Protein AF-A0A7S0A475-F1 (afdb_monomer_lite)

Organism: NCBI:txid73915

Sequence (233 aa):
MVDRKATLPQALCGGGAGLPCARWRPKPWKERFPEVGLRVTKEVGEPLPGTGDLLPEHIAFSGTRTLPWGMARARSMGAMQEGGVIDRALTLRTETDLDVLIKVLMSTVSSEKPEELREFRRPFNAHRHTISNFVPDDLRRQKVIRALSLYPMADIYDLARCSPRRWSSISRELGGVSHGDVMRRALDHLEKTASPLDRAAFWTAVGPRAKLADRGRVCGFAAADSPTPSQRL

Radius of gyration: 31.3 Å; chains: 1; bounding box: 82×73×100 Å

Secondary structure (DSSP, 8-state):
---------TTS---SS-------PPPPGGGTS----------TTPPPTT-S---GGG---TTSTT--HHHHHHHHHHHTSTTSHHHHHHHHSPPPHHHHHHHHHHHHS-SBPPP-TTS--PPP-TTS-----BPPHHHHHHHHHHHHHHS---SHHHHHH--HHHHHHHHHHHTS--HHHHHHHHHHHHHHHS-HHHHHHHHHHHSGGGS-TTSS-------TT--------

Foldseek 3Di:
DDDPPPDDDPPPPDDPDDDPPPDPDPPPPCVPDDPPPDDPPDDPDDDDPPPPDDDPVPDDDPVCPPDDPVRVCVVVVQQPDCVHPVNVVVVPDDQFQVNVLLVLLLVQQDQFDPPDPPPDDDPDDPPDDDDDRGDDSVVLSVLLVVLCVVPPDRHVLCLLVPDVVSVCSSCVSSPNGDSVSSNVSSVVVCVVPPDPVVVVVSCCSNDPVNPPPPPPPPPPPPPPPDDDPPDDD

pLDDT: mean 76.39, std 18.52, range [38.41, 97.62]

Structure (mmCIF, N/CA/C/O backbone):
data_AF-A0A7S0A475-F1
#
_entry.id   AF-A0A7S0A475-F1
#
loop_
_atom_site.group_PDB
_atom_site.id
_atom_site.type_symbol
_atom_site.label_atom_id
_atom_site.label_alt_id
_atom_site.label_comp_id
_atom_site.label_asym_id
_atom_site.label_entity_id
_atom_site.label_seq_id
_atom_site.pdbx_PDB_ins_code
_atom_site.Cartn_x
_atom_site.Cartn_y
_atom_site.Cartn_z
_atom_site.occupancy
_atom_site.B_iso_or_equiv
_atom_site.auth_seq_id
_atom_site.auth_comp_id
_atom_site.auth_asym_id
_atom_site.auth_atom_id
_atom_site.pdbx_PDB_model_num
ATOM 1 N N . MET A 1 1 ? 10.751 -34.336 -55.217 1.00 40.97 1 MET A N 1
ATOM 2 C CA . MET A 1 1 ? 9.325 -34.170 -55.573 1.00 40.97 1 MET A CA 1
ATOM 3 C C . MET A 1 1 ? 8.512 -34.609 -54.369 1.00 40.97 1 MET A C 1
ATOM 5 O O . MET A 1 1 ? 8.640 -35.759 -53.984 1.00 40.97 1 MET A O 1
ATOM 9 N N . VAL A 1 2 ? 7.801 -33.693 -53.709 1.00 41.41 2 VAL A N 1
ATOM 10 C CA . VAL A 1 2 ? 6.973 -33.987 -52.525 1.00 41.41 2 VAL A CA 1
ATOM 11 C C . VAL A 1 2 ? 5.524 -33.715 -52.910 1.00 41.41 2 VAL A C 1
ATOM 13 O O . V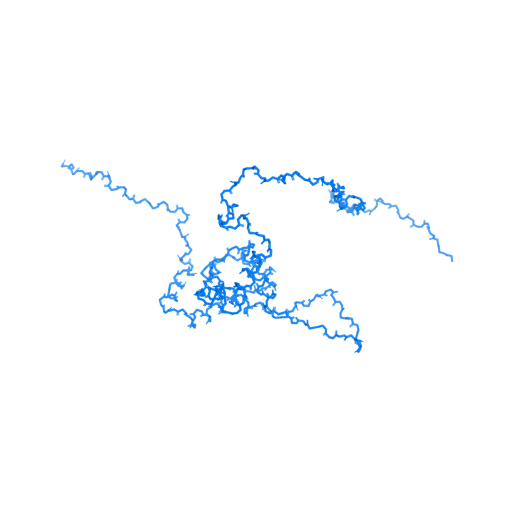AL A 1 2 ? 5.203 -32.601 -53.330 1.00 41.41 2 VAL A O 1
ATOM 16 N N . ASP A 1 3 ? 4.676 -34.734 -52.805 1.00 38.41 3 ASP A N 1
ATOM 17 C CA . ASP A 1 3 ? 3.258 -34.663 -53.144 1.00 38.41 3 ASP A CA 1
ATOM 18 C C . ASP A 1 3 ? 2.505 -33.685 -52.232 1.00 38.41 3 ASP A C 1
ATOM 20 O O . ASP A 1 3 ? 2.397 -33.865 -51.021 1.00 38.41 3 ASP A O 1
ATOM 24 N N . ARG A 1 4 ? 1.946 -32.629 -52.834 1.00 51.59 4 ARG A N 1
ATOM 25 C CA . ARG A 1 4 ? 1.177 -31.557 -52.169 1.00 51.59 4 ARG A CA 1
ATOM 26 C C . ARG A 1 4 ? -0.322 -31.870 -52.003 1.00 51.59 4 ARG A C 1
ATOM 28 O O . ARG A 1 4 ? -1.116 -30.948 -51.844 1.00 51.59 4 ARG A O 1
ATOM 35 N N . LYS A 1 5 ? -0.744 -33.138 -52.065 1.00 52.31 5 LYS A N 1
ATOM 36 C CA . LYS A 1 5 ? -2.176 -33.519 -52.108 1.00 52.31 5 LYS A CA 1
ATOM 37 C C . LYS A 1 5 ? -2.644 -34.473 -51.003 1.00 52.31 5 LYS A C 1
ATOM 39 O O . LYS A 1 5 ? -3.633 -35.173 -51.181 1.00 52.31 5 LYS A O 1
ATOM 44 N N . ALA A 1 6 ? -2.010 -34.462 -49.834 1.00 47.22 6 ALA A N 1
ATOM 45 C CA . ALA A 1 6 ? -2.563 -35.119 -48.648 1.00 47.22 6 ALA A CA 1
ATOM 46 C C . ALA A 1 6 ? -3.404 -34.128 -47.818 1.00 47.22 6 ALA A C 1
ATOM 48 O O . ALA A 1 6 ? -2.993 -33.670 -46.755 1.00 47.22 6 ALA A O 1
ATOM 49 N N . THR A 1 7 ? -4.588 -33.761 -48.314 1.00 55.03 7 THR A N 1
ATOM 50 C CA . THR A 1 7 ? -5.634 -33.159 -47.473 1.00 55.03 7 THR A CA 1
ATOM 51 C C . THR A 1 7 ? -6.373 -34.281 -46.755 1.00 55.03 7 THR A C 1
ATOM 53 O O . THR A 1 7 ? -7.120 -35.029 -47.382 1.00 55.03 7 THR A O 1
ATOM 56 N N . LEU A 1 8 ? -6.152 -34.415 -45.447 1.00 50.53 8 LEU A N 1
ATOM 57 C CA . LEU A 1 8 ? -6.925 -35.327 -44.605 1.00 50.53 8 LEU A CA 1
ATOM 58 C C . LEU A 1 8 ? -8.395 -34.864 -44.537 1.00 50.53 8 LEU A C 1
ATOM 60 O O . LEU A 1 8 ? -8.641 -33.664 -44.380 1.00 50.53 8 LEU A O 1
ATOM 64 N N . PRO A 1 9 ? -9.378 -35.778 -44.634 1.00 49.84 9 PRO A N 1
ATOM 65 C CA . PRO A 1 9 ? -10.788 -35.432 -44.527 1.00 49.84 9 PRO A CA 1
ATOM 66 C C . PRO A 1 9 ? -11.111 -34.900 -43.125 1.00 49.84 9 PRO A C 1
ATOM 68 O O . PRO A 1 9 ? -10.832 -35.531 -42.107 1.00 49.84 9 PRO A O 1
ATOM 71 N N . GLN A 1 10 ? -11.751 -33.732 -43.084 1.00 54.41 10 GLN A N 1
ATOM 72 C CA . GLN A 1 10 ? -12.109 -32.949 -41.893 1.00 54.41 10 GLN A CA 1
ATOM 73 C C . GLN A 1 10 ? -13.175 -33.613 -40.987 1.00 54.41 10 GLN A C 1
ATOM 75 O O . GLN A 1 10 ? -13.716 -32.976 -40.089 1.00 54.41 10 GLN A O 1
ATOM 80 N N . ALA A 1 11 ? -13.492 -34.889 -41.211 1.00 53.19 11 ALA A N 1
ATOM 81 C CA . ALA A 1 11 ? -14.601 -35.595 -40.575 1.00 53.19 11 ALA A CA 1
ATOM 82 C C . ALA A 1 11 ? -14.225 -36.353 -39.282 1.00 53.19 11 ALA A C 1
ATOM 84 O O . ALA A 1 11 ? -15.097 -36.950 -38.663 1.00 53.19 11 ALA A O 1
ATOM 85 N N . LEU A 1 12 ? -12.955 -36.333 -38.847 1.00 49.44 12 LEU A N 1
ATOM 86 C CA . LEU A 1 12 ? -12.461 -37.160 -37.726 1.00 49.44 12 LEU A CA 1
ATOM 87 C C . LEU A 1 12 ? -11.915 -36.375 -36.515 1.00 49.44 12 LEU A C 1
ATOM 89 O O . LEU A 1 12 ? -11.159 -36.912 -35.711 1.00 49.44 12 LEU A O 1
ATOM 93 N N . CYS A 1 13 ? -12.312 -35.115 -36.325 1.00 48.09 13 CYS A N 1
ATOM 94 C CA . CYS A 1 13 ? -12.004 -34.366 -35.096 1.00 48.09 13 CYS A CA 1
ATOM 95 C C . CYS A 1 13 ? -13.276 -33.832 -34.429 1.00 48.09 13 CYS A C 1
ATOM 97 O O . CYS A 1 13 ? -13.487 -32.626 -34.336 1.00 48.09 13 CYS A O 1
ATOM 99 N N . GLY A 1 14 ? -14.122 -34.750 -33.963 1.00 43.81 14 GLY A N 1
ATOM 100 C CA . GLY A 1 14 ? -15.256 -34.470 -33.084 1.00 43.81 14 GLY A CA 1
ATOM 101 C C . GLY A 1 14 ? -15.315 -35.513 -31.973 1.00 43.81 14 GLY A C 1
ATOM 102 O O . GLY A 1 14 ? -15.988 -36.527 -32.117 1.00 43.81 14 GLY A O 1
ATOM 103 N N . GLY A 1 15 ? -14.565 -35.293 -30.890 1.00 44.59 15 GLY A N 1
ATOM 104 C CA . GLY A 1 15 ? -14.696 -36.073 -29.656 1.00 44.59 15 GLY A CA 1
ATOM 105 C C . GLY A 1 15 ? -16.049 -35.805 -28.985 1.00 44.59 15 GLY A C 1
ATOM 106 O O . GLY A 1 15 ? -16.581 -34.701 -29.082 1.00 44.59 15 GLY A O 1
ATOM 107 N N . GLY A 1 16 ? -16.603 -36.825 -28.325 1.00 50.91 16 GLY A N 1
ATOM 108 C CA . GLY A 1 16 ? -17.998 -36.947 -27.872 1.00 50.91 16 GLY A CA 1
ATOM 109 C C . GLY A 1 16 ? -18.475 -36.033 -26.735 1.00 50.91 16 GLY A C 1
ATOM 110 O O . GLY A 1 16 ? -19.276 -36.460 -25.913 1.00 50.91 16 GLY A O 1
ATOM 111 N N . ALA A 1 17 ? -18.035 -34.780 -26.688 1.00 54.94 17 ALA A N 1
ATOM 112 C CA . ALA A 1 17 ? -18.642 -33.736 -25.869 1.00 54.94 17 ALA A CA 1
ATOM 113 C C . ALA A 1 17 ? -18.861 -32.515 -26.768 1.00 54.94 17 ALA A C 1
ATOM 115 O O . ALA A 1 17 ? -17.964 -31.699 -26.970 1.00 54.94 17 ALA A O 1
ATOM 116 N N . GLY A 1 18 ? -20.041 -32.460 -27.388 1.00 52.62 18 GLY A N 1
ATOM 117 C CA . GLY A 1 18 ? -20.420 -31.474 -28.395 1.00 52.62 18 GLY A CA 1
ATOM 118 C C . GLY A 1 18 ? -20.467 -30.043 -27.869 1.00 52.62 18 GLY A C 1
ATOM 119 O O . GLY A 1 18 ? -21.538 -29.506 -27.610 1.00 52.62 18 GLY A O 1
ATOM 120 N N . LEU A 1 19 ? -19.309 -29.393 -27.799 1.00 54.06 19 LEU A N 1
ATOM 121 C CA . LEU A 1 19 ? -19.210 -27.946 -27.904 1.00 54.06 19 LEU A CA 1
ATOM 122 C C . LEU A 1 19 ? -18.278 -27.635 -29.076 1.00 54.06 19 LEU A C 1
ATOM 124 O O . LEU A 1 19 ? -17.111 -28.034 -29.049 1.00 54.06 19 LEU A O 1
ATOM 128 N N . PRO A 1 20 ? -18.762 -26.957 -30.133 1.00 55.03 20 PRO A N 1
ATOM 129 C CA . PRO A 1 20 ? -17.897 -26.555 -31.223 1.00 55.03 20 PRO A CA 1
ATOM 130 C C . PRO A 1 20 ? -16.850 -25.601 -30.657 1.00 55.03 20 PRO A C 1
ATOM 132 O O . PRO A 1 20 ? -17.172 -24.511 -30.182 1.00 55.03 20 PRO A O 1
ATOM 135 N N . CYS A 1 21 ? -15.583 -26.010 -30.713 1.00 56.31 21 CYS A N 1
ATOM 136 C CA . CYS A 1 21 ? -14.448 -25.125 -30.515 1.00 56.31 21 CYS A CA 1
ATOM 137 C C . CYS A 1 21 ? -14.521 -24.044 -31.598 1.00 56.31 21 CYS A C 1
ATOM 139 O O . CYS A 1 21 ? -13.976 -24.207 -32.693 1.00 56.31 21 CYS A O 1
ATOM 141 N N . ALA A 1 22 ? -15.244 -22.959 -31.323 1.00 55.38 22 ALA A N 1
ATOM 142 C CA . ALA A 1 22 ? -15.316 -21.797 -32.184 1.00 55.38 22 ALA A CA 1
ATOM 143 C C . ALA A 1 22 ? -13.902 -21.219 -32.278 1.00 55.38 22 ALA A C 1
ATOM 145 O O . ALA A 1 22 ? -13.451 -20.471 -31.411 1.00 55.38 22 ALA A O 1
ATOM 146 N N . ARG A 1 23 ? -13.163 -21.615 -33.321 1.00 56.91 23 ARG A N 1
ATOM 147 C CA . ARG A 1 23 ? -11.901 -20.971 -33.671 1.00 56.91 23 ARG A CA 1
ATOM 148 C C . ARG A 1 23 ? -12.216 -19.501 -33.890 1.00 56.91 23 ARG A C 1
ATOM 150 O O . ARG A 1 23 ? -12.901 -19.156 -34.851 1.00 56.91 23 ARG A O 1
ATOM 157 N N . TRP A 1 24 ? -11.721 -18.660 -32.986 1.00 56.53 24 TRP A N 1
ATOM 158 C CA . TRP A 1 24 ? -11.730 -17.212 -33.126 1.00 56.53 24 TRP A CA 1
ATOM 159 C C . TRP A 1 24 ? -11.136 -16.863 -34.491 1.00 56.53 24 TRP A C 1
ATOM 161 O O . TRP A 1 24 ? -9.926 -16.961 -34.701 1.00 56.53 24 TRP A O 1
ATOM 171 N N . ARG A 1 25 ? -11.992 -16.510 -35.455 1.00 68.25 25 ARG A N 1
ATOM 172 C CA . ARG A 1 25 ? -11.517 -15.927 -36.705 1.00 68.25 25 ARG A CA 1
ATOM 173 C C . ARG A 1 25 ? -11.066 -14.506 -36.374 1.00 68.25 25 ARG A C 1
ATOM 175 O O . ARG A 1 25 ? -11.843 -13.765 -35.769 1.00 68.25 25 ARG A O 1
ATOM 182 N N . PRO A 1 26 ? -9.833 -14.108 -36.723 1.00 69.69 26 PRO A N 1
ATOM 183 C CA . PRO A 1 26 ? -9.412 -12.731 -36.538 1.00 69.69 26 PRO A CA 1
ATOM 184 C C . PRO A 1 26 ? -10.364 -11.827 -37.325 1.00 69.69 26 PRO A C 1
ATOM 186 O O . PRO A 1 26 ? -10.459 -11.955 -38.545 1.00 69.69 26 PRO A O 1
ATOM 189 N N . LYS A 1 27 ? -11.073 -10.927 -36.630 1.00 77.12 27 LYS A N 1
ATOM 190 C CA . LYS A 1 27 ? -11.936 -9.937 -37.285 1.00 77.12 27 LYS A CA 1
ATOM 191 C C . LYS A 1 27 ? -11.120 -9.138 -38.310 1.00 77.12 27 LYS A C 1
ATOM 193 O O . LYS A 1 27 ? -9.953 -8.817 -38.009 1.00 77.12 27 LYS A O 1
ATOM 198 N N . PRO A 1 28 ? -11.690 -8.835 -39.491 1.00 75.88 28 PRO A N 1
ATOM 199 C CA . PRO A 1 28 ? -11.030 -8.017 -40.499 1.00 75.88 28 PRO A CA 1
ATOM 200 C C . PRO A 1 28 ? -10.646 -6.661 -39.896 1.00 75.88 28 PRO A C 1
ATOM 202 O O . PRO A 1 28 ? -11.345 -6.128 -39.039 1.00 75.88 28 PRO A O 1
ATOM 205 N N . TRP A 1 29 ? -9.509 -6.110 -40.328 1.00 70.81 29 TRP A N 1
ATOM 206 C CA . TRP A 1 29 ? -8.913 -4.878 -39.782 1.00 70.81 29 TRP A CA 1
ATOM 207 C C . TRP A 1 29 ? -9.917 -3.718 -39.632 1.00 70.81 29 TRP A C 1
ATOM 209 O O . TRP A 1 29 ? -9.871 -3.006 -38.633 1.00 70.81 29 TRP A O 1
ATOM 219 N N . LYS A 1 30 ? -10.862 -3.589 -40.572 1.00 70.69 30 LYS A N 1
ATOM 220 C CA . LYS A 1 30 ? -11.879 -2.526 -40.599 1.00 70.69 30 LYS A CA 1
ATOM 221 C C . LYS A 1 30 ? -12.878 -2.578 -39.436 1.00 70.69 30 LYS A C 1
ATOM 223 O O . LYS A 1 30 ? -13.433 -1.555 -39.083 1.00 70.69 30 LYS A O 1
ATOM 228 N N . GLU A 1 31 ? -13.076 -3.740 -38.816 1.00 73.69 31 GLU A N 1
ATOM 229 C CA . GLU A 1 31 ? -13.976 -3.899 -37.662 1.00 73.69 31 GLU A CA 1
ATOM 230 C C . GLU A 1 31 ? -13.260 -3.739 -36.313 1.00 73.69 31 GLU A C 1
ATOM 232 O O . GLU A 1 31 ? -13.902 -3.758 -35.263 1.00 73.69 31 GLU A O 1
ATOM 237 N N . ARG A 1 32 ? -11.921 -3.653 -36.303 1.00 69.38 32 ARG A N 1
ATOM 238 C CA . ARG A 1 32 ? -11.145 -3.579 -35.052 1.00 69.38 32 ARG A CA 1
ATOM 239 C C . ARG A 1 32 ? -11.109 -2.185 -34.451 1.00 69.38 32 ARG A C 1
ATOM 241 O O . ARG A 1 32 ? -10.849 -2.057 -33.259 1.00 69.38 32 ARG A O 1
ATOM 248 N N . PHE A 1 33 ? -11.356 -1.168 -35.263 1.00 68.44 33 PHE A N 1
ATOM 249 C CA . PHE A 1 33 ? -11.330 0.217 -34.839 1.00 68.44 33 PHE A CA 1
ATOM 250 C C . PHE A 1 33 ? -12.651 0.854 -35.257 1.00 68.44 33 PHE A C 1
ATOM 252 O O . PHE A 1 33 ? -13.035 0.690 -36.415 1.00 68.44 33 PHE A O 1
ATOM 259 N N . PRO A 1 34 ? -13.367 1.538 -34.348 1.00 70.88 34 PRO A N 1
ATOM 260 C CA . PRO A 1 34 ? -14.503 2.348 -34.758 1.00 70.88 34 PRO A CA 1
ATOM 261 C C . PRO A 1 34 ? -14.013 3.325 -35.827 1.00 70.88 34 PRO A C 1
ATOM 263 O O . PRO A 1 34 ? -12.952 3.934 -35.657 1.00 70.88 34 PRO A O 1
ATOM 266 N N . GLU A 1 35 ? -14.742 3.426 -36.940 1.00 69.88 35 GLU A N 1
ATOM 267 C CA . GLU A 1 35 ? -14.432 4.400 -37.981 1.00 69.88 35 GLU A CA 1
ATOM 268 C C . GLU A 1 35 ? -14.347 5.771 -37.314 1.00 69.88 35 GLU A C 1
ATOM 270 O O . GLU A 1 35 ? -15.317 6.272 -36.742 1.00 69.88 35 GLU A O 1
ATOM 275 N N . VAL A 1 36 ? -13.142 6.344 -37.306 1.00 65.44 36 VAL A N 1
ATOM 276 C CA . VAL A 1 36 ? -12.921 7.692 -36.799 1.00 65.44 36 VAL A CA 1
ATOM 277 C C . VAL A 1 36 ? -13.600 8.606 -37.804 1.00 65.44 36 VAL A C 1
ATOM 279 O O . VAL A 1 36 ? -13.008 8.965 -38.821 1.00 65.44 36 VAL A O 1
ATOM 282 N N . GLY A 1 37 ? -14.873 8.915 -37.552 1.00 68.44 37 GLY A N 1
ATOM 283 C CA . GLY A 1 37 ? -15.614 9.888 -38.335 1.00 68.44 37 GLY A CA 1
ATOM 284 C C . GLY A 1 37 ? -14.774 11.154 -38.453 1.00 68.44 37 GLY A C 1
ATOM 285 O O . GLY A 1 37 ? -14.217 11.627 -37.456 1.00 68.44 37 GLY A O 1
ATOM 286 N N . LEU A 1 38 ? -14.630 11.658 -39.681 1.00 56.16 38 LEU A N 1
ATOM 287 C CA . LEU A 1 38 ? -13.976 12.932 -39.956 1.00 56.16 38 LEU A CA 1
ATOM 288 C C . LEU A 1 38 ? -14.521 13.965 -38.970 1.00 56.16 38 LEU A C 1
ATOM 290 O O . LEU A 1 38 ? -15.721 14.238 -38.944 1.00 56.16 38 LEU A O 1
ATOM 294 N N . ARG A 1 39 ? -13.640 14.502 -38.117 1.00 53.19 39 ARG A N 1
ATOM 295 C CA . ARG A 1 39 ? -14.005 15.602 -37.227 1.00 53.19 39 ARG A CA 1
ATOM 296 C C . ARG A 1 39 ? -14.448 16.748 -38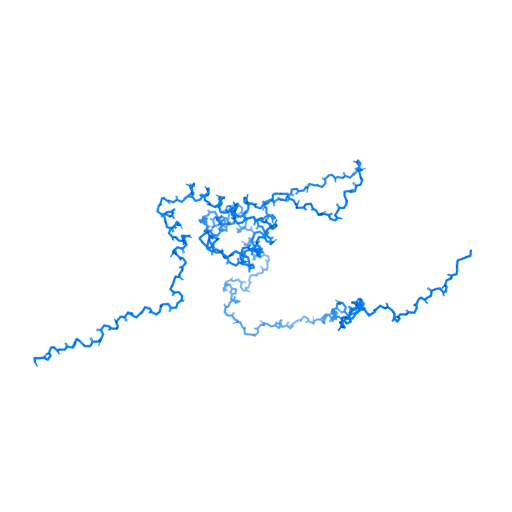.122 1.00 53.19 39 ARG A C 1
ATOM 298 O O . ARG A 1 39 ? -13.622 17.308 -38.837 1.00 53.19 39 ARG A O 1
ATOM 305 N N . VAL A 1 40 ? -15.740 17.060 -38.086 1.00 58.12 40 VAL A N 1
ATOM 306 C CA . VAL A 1 40 ? -16.302 18.249 -38.724 1.00 58.12 40 VAL A CA 1
ATOM 307 C C . VAL A 1 40 ? -15.484 19.436 -38.224 1.00 58.12 40 VAL A C 1
ATOM 309 O O . VAL A 1 40 ? -15.488 19.738 -37.029 1.00 58.12 40 VAL A O 1
ATOM 312 N N . THR A 1 41 ? -14.714 20.060 -39.113 1.00 52.75 41 THR A N 1
ATOM 313 C CA . THR A 1 41 ? -14.024 21.317 -38.828 1.00 52.75 41 THR A CA 1
ATOM 314 C C . THR A 1 41 ? -15.102 22.375 -38.665 1.00 52.75 41 THR A C 1
ATOM 316 O O . THR A 1 41 ? -15.616 22.892 -39.652 1.00 52.75 41 THR A O 1
ATOM 319 N N . LYS A 1 42 ? -15.522 22.612 -37.420 1.00 51.16 42 LYS A N 1
ATOM 320 C CA . LYS A 1 42 ? -16.519 23.633 -37.106 1.00 51.16 42 LYS A CA 1
ATOM 321 C C . LYS A 1 42 ? -15.939 25.016 -37.378 1.00 51.16 42 LYS A C 1
ATOM 323 O O . LYS A 1 42 ? -14.809 25.309 -36.985 1.00 51.16 42 LYS A O 1
ATOM 328 N N . GLU A 1 43 ? -16.737 25.842 -38.040 1.00 55.50 43 GLU A N 1
ATOM 329 C CA . GLU A 1 43 ? -16.462 27.258 -38.233 1.00 55.50 43 GLU A CA 1
ATOM 330 C C . GLU A 1 43 ? -16.382 27.975 -36.877 1.00 55.50 43 GLU A C 1
ATOM 332 O O . GLU A 1 43 ? -17.010 27.587 -35.888 1.00 55.50 43 GLU A O 1
ATOM 337 N N . VAL A 1 44 ? -15.533 28.998 -36.823 1.00 50.69 44 VAL A N 1
ATOM 338 C CA . VAL A 1 44 ? -15.208 29.766 -35.619 1.00 50.69 44 VAL A CA 1
ATOM 339 C C . VAL A 1 44 ? -16.470 30.471 -35.110 1.00 50.69 44 VAL A C 1
ATOM 341 O O . VAL A 1 44 ? -16.864 31.487 -35.671 1.00 50.69 44 VAL A O 1
ATOM 344 N N . GLY A 1 45 ? -17.100 29.957 -34.047 1.00 57.22 45 GLY A N 1
ATOM 345 C CA . GLY A 1 45 ? -18.179 30.689 -33.369 1.00 57.22 45 GLY A CA 1
ATOM 346 C C . GLY A 1 45 ? -19.203 29.887 -32.564 1.00 57.22 45 GLY A C 1
ATOM 347 O O . GLY A 1 45 ? -19.903 30.488 -31.755 1.00 57.22 45 GLY A O 1
ATOM 348 N N . GLU A 1 46 ? -19.312 28.565 -32.716 1.00 50.47 46 GLU A N 1
ATOM 349 C CA . GLU A 1 46 ? -20.308 27.809 -31.938 1.00 50.47 46 GLU A CA 1
ATOM 350 C C . GLU A 1 46 ? -19.822 27.455 -30.519 1.00 50.47 46 GLU A C 1
ATOM 352 O O . GLU A 1 46 ? -18.733 26.887 -30.367 1.00 50.47 46 GLU A O 1
ATOM 357 N N . PRO A 1 47 ? -20.625 27.714 -29.465 1.00 57.62 47 PRO A N 1
ATOM 358 C CA . PRO A 1 47 ? -20.320 27.237 -28.123 1.00 57.62 47 PRO A CA 1
ATOM 359 C C . PRO A 1 47 ? -20.346 25.701 -28.077 1.00 57.62 47 PRO A C 1
ATOM 361 O O . PRO A 1 47 ? -21.205 25.043 -28.665 1.00 57.62 47 PRO A O 1
ATOM 364 N N . LEU A 1 48 ? -19.366 25.121 -27.378 1.00 50.78 48 LEU A N 1
ATOM 365 C CA . LEU A 1 48 ? -19.207 23.673 -27.231 1.00 50.78 48 LEU A CA 1
ATOM 366 C C . LEU A 1 48 ? -20.459 23.035 -26.589 1.00 50.78 48 LEU A C 1
ATOM 368 O O . LEU A 1 48 ? -20.984 23.584 -25.613 1.00 50.78 48 LEU A O 1
ATOM 372 N N . PRO A 1 49 ? -20.906 21.856 -27.068 1.00 44.12 49 PRO A N 1
ATOM 373 C CA . PRO A 1 49 ? -21.977 21.106 -26.420 1.00 44.12 49 PRO A CA 1
ATOM 374 C C . PRO A 1 49 ? -21.526 20.709 -25.006 1.00 44.12 49 PRO A C 1
ATOM 376 O O . PRO A 1 49 ? -20.484 20.077 -24.839 1.00 44.12 49 PRO A O 1
ATOM 379 N N . GLY A 1 50 ? -22.289 21.141 -23.997 1.00 51.06 50 GLY A N 1
ATOM 380 C CA . GLY A 1 50 ? -21.944 21.046 -22.569 1.00 51.06 50 GLY A CA 1
ATOM 381 C C . GLY A 1 50 ? -21.984 22.378 -21.804 1.00 51.06 50 GLY A C 1
ATOM 382 O O . GLY A 1 50 ? -21.646 22.417 -20.627 1.00 51.06 50 GLY A O 1
ATOM 383 N N . THR A 1 51 ? -22.379 23.478 -22.453 1.00 52.78 51 THR A N 1
ATOM 384 C CA . THR A 1 51 ? -22.540 24.803 -21.817 1.00 52.78 51 THR A CA 1
ATOM 385 C C . THR A 1 51 ? -23.956 25.094 -21.303 1.00 52.78 51 THR A C 1
ATOM 387 O O . THR A 1 51 ? -24.145 26.092 -20.610 1.00 52.78 51 THR A O 1
ATOM 390 N N . GLY A 1 52 ? -24.932 24.229 -21.590 1.00 50.66 52 GLY A N 1
ATOM 391 C CA . GLY A 1 52 ? -26.254 24.248 -20.960 1.00 50.66 52 GLY A CA 1
ATOM 392 C C . GLY A 1 52 ? -26.297 23.216 -19.839 1.00 50.66 52 GLY A C 1
ATOM 393 O O . GLY A 1 52 ? -26.002 22.053 -20.090 1.00 50.66 52 GLY A O 1
ATOM 394 N N . ASP A 1 53 ? -26.647 23.661 -18.636 1.00 51.88 53 ASP A N 1
ATOM 395 C CA . ASP A 1 53 ? -26.867 22.872 -17.416 1.00 51.88 53 ASP A CA 1
ATOM 396 C C . ASP A 1 53 ? -25.597 22.466 -16.647 1.00 51.88 53 ASP A C 1
ATOM 398 O O . ASP A 1 53 ? -25.175 21.313 -16.562 1.00 51.88 53 ASP A O 1
ATOM 402 N N . LEU A 1 54 ? -24.993 23.484 -16.025 1.00 48.94 54 LEU A N 1
ATOM 403 C CA . LEU A 1 54 ? -23.927 23.359 -15.033 1.00 48.94 54 LEU A CA 1
ATOM 404 C C . LEU A 1 54 ? -24.418 22.572 -13.807 1.00 48.94 54 LEU A C 1
ATOM 406 O O . LEU A 1 54 ? -25.072 23.125 -12.922 1.00 48.94 54 LEU A O 1
ATOM 410 N N . LEU A 1 55 ? -24.025 21.301 -13.710 1.00 48.41 55 LEU A N 1
ATOM 411 C CA . LEU A 1 55 ? -23.960 20.605 -12.425 1.00 48.41 55 LEU A CA 1
ATOM 412 C C . LEU A 1 55 ? -23.085 21.436 -11.460 1.00 48.41 55 LEU A C 1
ATOM 414 O O . LEU A 1 55 ? -22.019 21.912 -11.869 1.00 48.41 55 LEU A O 1
ATOM 418 N N . PRO A 1 56 ? -23.480 21.610 -10.184 1.00 52.50 56 PRO A N 1
ATOM 419 C CA . PRO A 1 56 ? -22.753 22.438 -9.213 1.00 52.50 56 PRO A CA 1
ATOM 420 C C . PRO A 1 56 ? -21.304 21.979 -8.951 1.00 52.50 56 PRO A C 1
ATOM 422 O O . PRO A 1 56 ? -20.508 22.730 -8.396 1.00 52.50 56 PRO A O 1
ATOM 425 N N . GLU A 1 57 ? -20.926 20.786 -9.409 1.00 49.56 57 GLU A N 1
ATOM 426 C CA . GLU A 1 57 ? -19.565 20.244 -9.332 1.00 49.56 57 GLU A CA 1
ATOM 427 C C . GLU A 1 57 ? -18.596 20.844 -10.379 1.00 49.56 57 GLU A C 1
ATOM 429 O O . GLU A 1 57 ? -17.383 20.687 -10.259 1.00 49.56 57 GLU A O 1
ATOM 434 N N . HIS A 1 58 ? -19.097 21.596 -11.369 1.00 47.38 58 HIS A N 1
ATOM 435 C CA . HIS A 1 58 ? -18.301 22.264 -12.415 1.00 47.38 58 HIS A CA 1
ATOM 436 C C . HIS A 1 58 ? -18.170 23.787 -12.221 1.00 47.38 58 HIS A C 1
ATOM 438 O O . HIS A 1 58 ? -17.943 24.540 -13.174 1.00 47.38 58 HIS A O 1
ATOM 444 N N . ILE A 1 59 ? -18.303 24.283 -10.989 1.00 46.06 59 ILE A N 1
ATOM 445 C CA . ILE A 1 59 ? -18.091 25.703 -10.694 1.00 46.06 59 ILE A CA 1
ATOM 446 C C . ILE A 1 59 ? -16.583 25.955 -10.566 1.00 46.06 59 ILE A C 1
ATOM 448 O O . ILE A 1 59 ? -15.985 25.785 -9.506 1.00 46.06 59 ILE A O 1
ATOM 452 N N . ALA A 1 60 ? -15.953 26.398 -11.656 1.00 48.56 60 ALA A N 1
ATOM 453 C CA . ALA A 1 60 ? -14.669 27.087 -11.560 1.00 48.56 60 ALA A CA 1
ATOM 454 C C . ALA A 1 60 ? -14.811 28.263 -10.574 1.00 48.56 60 ALA A C 1
ATOM 456 O O . ALA A 1 60 ? -15.791 29.009 -10.658 1.00 48.56 60 ALA A O 1
ATOM 457 N N . PHE A 1 61 ? -13.854 28.411 -9.648 1.00 53.16 61 PHE A N 1
ATOM 458 C CA . PHE A 1 61 ? -13.785 29.517 -8.682 1.00 53.16 61 PHE A CA 1
ATOM 459 C C . PHE A 1 61 ? -14.201 30.833 -9.360 1.00 53.16 61 PHE A C 1
ATOM 461 O O . PHE A 1 61 ? -13.625 31.208 -10.380 1.00 53.16 61 PHE A O 1
ATOM 468 N N . SER A 1 62 ? -15.209 31.530 -8.824 1.00 52.69 62 SER A N 1
ATOM 469 C CA . SER A 1 62 ? -15.879 32.647 -9.519 1.00 52.69 62 SER A CA 1
ATOM 470 C C . SER A 1 62 ? -14.935 33.773 -9.975 1.00 52.69 62 SER A C 1
ATOM 472 O O . SER A 1 62 ? -15.262 34.504 -10.907 1.00 52.69 62 SER A O 1
ATOM 474 N N . GLY A 1 63 ? -13.735 33.869 -9.390 1.00 54.41 63 GLY A N 1
ATOM 475 C CA . GLY A 1 63 ? -12.687 34.822 -9.760 1.00 54.41 63 GLY A CA 1
ATOM 476 C C . GLY A 1 63 ? -11.770 34.441 -10.935 1.00 54.41 63 GLY A C 1
ATOM 477 O O . GLY A 1 63 ? -10.883 35.229 -11.253 1.00 54.41 63 GLY A O 1
ATOM 478 N N . THR A 1 64 ? -11.913 33.274 -11.581 1.00 54.16 64 THR A N 1
ATOM 479 C CA . THR A 1 64 ? -11.001 32.842 -12.671 1.00 54.16 64 THR A CA 1
ATOM 480 C C . THR A 1 64 ? -11.627 32.796 -14.064 1.00 54.16 64 THR A C 1
ATOM 482 O O . THR A 1 64 ? -10.918 32.534 -15.034 1.00 54.16 64 THR A O 1
ATOM 485 N N . ARG A 1 65 ? -12.922 33.110 -14.203 1.00 56.53 65 ARG A N 1
ATOM 486 C CA . ARG A 1 65 ? -13.661 32.992 -15.475 1.00 56.53 65 ARG A CA 1
ATOM 487 C C . ARG A 1 65 ? -13.157 33.889 -16.616 1.00 56.53 65 ARG A C 1
ATOM 489 O O . ARG A 1 65 ? -13.418 33.570 -17.768 1.00 56.53 65 ARG A O 1
ATOM 496 N N . THR A 1 66 ? -12.440 34.976 -16.328 1.00 65.94 66 THR A N 1
ATOM 497 C CA . THR A 1 66 ? -11.969 35.943 -17.342 1.00 65.94 66 THR A CA 1
ATOM 498 C C . THR A 1 66 ? -10.450 36.101 -17.392 1.00 65.94 66 THR A C 1
ATOM 500 O O . THR A 1 66 ? -9.947 36.982 -18.089 1.00 65.94 66 THR A O 1
ATOM 503 N N . LEU A 1 67 ? -9.688 35.269 -16.673 1.00 64.81 67 LEU A N 1
ATOM 504 C CA . LEU A 1 67 ? -8.231 35.380 -16.699 1.00 64.81 67 LEU A CA 1
ATOM 505 C C . LEU A 1 67 ? -7.683 34.793 -18.010 1.00 64.81 67 LEU A C 1
ATOM 507 O O . LEU A 1 67 ? -7.930 33.619 -18.295 1.00 64.81 67 LEU A O 1
ATOM 511 N N . PRO A 1 68 ? -6.898 35.556 -18.795 1.00 73.19 68 PRO A N 1
ATOM 512 C CA . PRO A 1 68 ? -6.218 35.001 -19.956 1.00 73.19 68 PRO A CA 1
ATOM 513 C C . PRO A 1 68 ? -5.295 33.859 -19.513 1.00 73.19 68 PRO A C 1
ATOM 515 O O . PRO A 1 68 ? -4.652 33.937 -18.462 1.00 73.19 68 PRO A O 1
ATOM 518 N N . TRP A 1 69 ? -5.205 32.803 -20.329 1.00 66.56 69 TRP A N 1
ATOM 519 C CA . TRP A 1 69 ? -4.456 31.575 -20.018 1.00 66.56 69 TRP A CA 1
ATOM 520 C C . TRP A 1 69 ? -3.029 31.839 -19.516 1.00 66.56 69 TRP A C 1
ATOM 522 O O . TRP A 1 69 ? -2.575 31.194 -18.572 1.00 66.56 69 TRP A O 1
ATOM 532 N N . GLY A 1 70 ? -2.341 32.836 -20.084 1.00 74.06 70 GLY A N 1
ATOM 533 C CA . GLY A 1 70 ? -1.002 33.236 -19.643 1.00 74.06 70 GLY A CA 1
ATOM 534 C C . GLY A 1 70 ? -0.950 33.692 -18.181 1.00 74.06 70 GLY A C 1
ATOM 535 O O . GLY A 1 70 ? -0.019 33.339 -17.463 1.00 74.06 70 GLY A O 1
ATOM 536 N N . MET A 1 71 ? -1.974 34.404 -17.706 1.00 69.75 71 MET A N 1
ATOM 537 C CA . MET A 1 71 ? -2.054 34.905 -16.331 1.00 69.75 71 MET A CA 1
ATOM 538 C C . MET A 1 71 ? -2.486 33.811 -15.346 1.00 69.75 71 MET A C 1
ATOM 540 O O . MET A 1 71 ? -1.951 33.737 -14.240 1.00 69.75 71 MET A O 1
ATOM 544 N N . ALA A 1 72 ? -3.394 32.917 -15.756 1.00 72.31 72 ALA A N 1
ATOM 545 C CA . ALA A 1 72 ? -3.743 31.728 -14.977 1.00 72.31 72 ALA A CA 1
ATOM 546 C C . ALA A 1 72 ? -2.526 30.804 -14.796 1.00 72.31 72 ALA A C 1
ATOM 548 O O . ALA A 1 72 ? -2.218 30.401 -13.673 1.00 72.31 72 ALA A O 1
ATOM 549 N N . ARG A 1 73 ? -1.775 30.558 -15.880 1.00 73.50 73 ARG A N 1
ATOM 550 C CA . ARG A 1 73 ? -0.537 29.772 -15.857 1.00 73.50 73 ARG A CA 1
ATOM 551 C C . ARG A 1 73 ? 0.548 30.435 -15.012 1.00 73.50 73 ARG A C 1
ATOM 553 O O . ARG A 1 73 ? 1.181 29.759 -14.213 1.00 73.50 73 ARG A O 1
ATOM 560 N N . ALA A 1 74 ? 0.757 31.746 -15.140 1.00 73.38 74 ALA A N 1
ATOM 561 C CA . ALA A 1 74 ? 1.739 32.466 -14.325 1.00 73.38 74 ALA A CA 1
ATOM 562 C C . ALA A 1 74 ? 1.436 32.348 -12.819 1.00 73.38 74 ALA A C 1
ATOM 564 O O . ALA A 1 74 ? 2.348 32.135 -12.023 1.00 73.38 74 ALA A O 1
ATOM 565 N N . ARG A 1 75 ? 0.153 32.401 -12.433 1.00 72.88 75 ARG A N 1
ATOM 566 C CA . ARG A 1 75 ? -0.282 32.196 -11.042 1.00 72.88 75 ARG A CA 1
ATOM 567 C C . ARG A 1 75 ? -0.106 30.753 -10.568 1.00 72.88 75 ARG A C 1
ATOM 569 O O . ARG A 1 75 ? 0.300 30.541 -9.431 1.00 72.88 75 ARG A O 1
ATOM 576 N N . SER A 1 76 ? -0.381 29.763 -11.418 1.00 70.81 76 SER A N 1
ATOM 577 C CA . SER A 1 76 ? -0.243 28.350 -11.045 1.00 70.81 76 SER A CA 1
ATOM 578 C C . SER A 1 76 ? 1.213 27.877 -11.000 1.00 70.81 76 SER A C 1
ATOM 580 O O . SER A 1 76 ? 1.541 27.011 -10.196 1.00 70.81 76 SER A O 1
ATOM 582 N N . MET A 1 77 ? 2.102 28.452 -11.818 1.00 75.69 77 MET A N 1
ATOM 583 C CA . MET A 1 77 ? 3.526 28.086 -11.848 1.00 75.69 77 MET A CA 1
ATOM 584 C C . MET A 1 77 ? 4.225 28.349 -10.508 1.00 75.69 77 MET A C 1
ATOM 586 O O . MET A 1 77 ? 5.053 27.542 -10.104 1.00 75.69 77 MET A O 1
ATOM 590 N N . GLY A 1 78 ? 3.872 29.427 -9.796 1.00 73.69 78 GLY A N 1
ATOM 591 C CA . GLY A 1 78 ? 4.416 29.713 -8.460 1.00 73.69 78 GLY A CA 1
ATOM 592 C C . GLY A 1 78 ? 3.818 28.845 -7.347 1.00 73.69 78 GLY A C 1
ATOM 593 O O . GLY A 1 78 ? 4.427 28.679 -6.296 1.00 73.69 78 GLY A O 1
ATOM 594 N N . ALA A 1 79 ? 2.641 28.254 -7.572 1.00 74.88 79 ALA A N 1
ATOM 595 C CA . ALA A 1 79 ? 1.978 27.424 -6.571 1.00 74.88 79 ALA A CA 1
ATOM 596 C C . ALA A 1 79 ? 2.651 26.050 -6.396 1.00 74.88 79 ALA A C 1
ATOM 598 O O . ALA A 1 79 ? 2.583 25.501 -5.299 1.00 74.88 79 ALA A O 1
ATOM 599 N N . MET A 1 80 ? 3.299 25.526 -7.449 1.00 72.56 80 MET A N 1
ATOM 600 C CA . MET A 1 80 ? 4.012 24.235 -7.447 1.00 72.56 80 MET A CA 1
ATOM 601 C C . MET A 1 80 ? 5.530 24.350 -7.222 1.00 72.56 80 MET A C 1
ATOM 603 O O . MET A 1 80 ? 6.224 23.342 -7.303 1.00 72.56 80 MET A O 1
ATOM 607 N N . GLN A 1 81 ? 6.066 25.551 -6.982 1.00 84.75 81 GLN A N 1
ATOM 608 C CA . GLN A 1 81 ? 7.476 25.705 -6.606 1.00 84.75 81 GLN A CA 1
ATOM 609 C C . GLN A 1 81 ? 7.711 25.195 -5.178 1.00 84.75 81 GLN A C 1
ATOM 611 O O . GLN A 1 81 ? 6.810 25.274 -4.339 1.00 84.75 81 GLN A O 1
ATOM 616 N N . GLU A 1 82 ? 8.922 24.705 -4.904 1.00 81.88 82 GLU A N 1
ATOM 617 C CA . GLU A 1 82 ? 9.364 24.342 -3.551 1.00 81.88 82 GLU A CA 1
ATOM 618 C C . GLU A 1 82 ? 9.180 25.548 -2.609 1.00 81.88 82 GLU A C 1
ATOM 620 O O . GLU A 1 82 ? 9.591 26.670 -2.914 1.00 81.88 82 GLU A O 1
ATOM 625 N N . GLY A 1 83 ? 8.483 25.348 -1.490 1.00 84.50 83 GLY A N 1
ATOM 626 C CA . GLY A 1 83 ? 8.085 26.408 -0.559 1.00 84.50 83 GLY A CA 1
ATOM 627 C C . GLY A 1 83 ? 6.837 27.214 -0.954 1.00 84.50 83 GLY A C 1
ATOM 628 O O . GLY A 1 83 ? 6.469 28.144 -0.223 1.00 84.50 83 GLY A O 1
ATOM 629 N N . GLY A 1 84 ? 6.170 26.876 -2.063 1.00 85.56 84 GLY A N 1
ATOM 630 C CA . GLY A 1 84 ? 4.891 27.446 -2.498 1.00 85.56 84 GLY A CA 1
ATOM 631 C C . GLY A 1 84 ? 3.711 27.057 -1.598 1.00 85.56 84 GLY A C 1
ATOM 632 O O . GLY A 1 84 ? 3.838 26.242 -0.690 1.00 85.56 84 GLY A O 1
ATOM 633 N N . VAL A 1 85 ? 2.526 27.635 -1.829 1.00 82.38 85 VAL A N 1
ATOM 634 C CA . VAL A 1 85 ? 1.343 27.388 -0.972 1.00 82.38 85 VAL A CA 1
ATOM 635 C C . VAL A 1 85 ? 0.923 25.917 -0.989 1.00 82.38 85 VAL A C 1
ATOM 637 O O . VAL A 1 85 ? 0.584 25.371 0.058 1.00 82.38 85 VAL A O 1
ATOM 640 N N . ILE A 1 86 ? 0.971 25.268 -2.158 1.00 82.44 86 ILE A N 1
ATOM 641 C CA . ILE A 1 86 ? 0.624 23.847 -2.281 1.00 82.44 86 ILE A CA 1
ATOM 642 C C . ILE A 1 86 ? 1.685 22.998 -1.589 1.00 82.44 86 ILE A C 1
ATOM 644 O O . ILE A 1 86 ? 1.329 22.100 -0.841 1.00 82.44 86 ILE A O 1
ATOM 648 N N . ASP A 1 87 ? 2.965 23.310 -1.772 1.00 79.50 87 ASP A N 1
ATOM 649 C CA . ASP A 1 87 ? 4.056 22.580 -1.125 1.00 79.50 87 ASP A CA 1
ATOM 650 C C . ASP A 1 87 ? 4.014 22.718 0.409 1.00 79.50 87 ASP A C 1
ATOM 652 O O . ASP A 1 87 ? 4.106 21.735 1.139 1.00 79.50 87 ASP A O 1
ATOM 656 N N . ARG A 1 88 ? 3.720 23.917 0.926 1.00 82.31 88 ARG A N 1
ATOM 657 C CA . ARG A 1 88 ? 3.449 24.143 2.357 1.00 82.31 88 ARG A CA 1
ATOM 658 C C . ARG A 1 88 ? 2.230 23.366 2.849 1.00 82.31 88 ARG A C 1
ATOM 660 O O . ARG A 1 88 ? 2.266 22.792 3.927 1.00 82.31 88 ARG A O 1
ATOM 667 N N . ALA A 1 89 ? 1.148 23.323 2.078 1.00 81.69 89 ALA A N 1
ATOM 668 C CA . ALA A 1 89 ? -0.035 22.550 2.450 1.00 81.69 89 ALA A CA 1
ATOM 669 C C . ALA A 1 89 ? 0.236 21.036 2.426 1.00 81.69 89 ALA A C 1
ATOM 671 O O . ALA A 1 89 ? -0.253 20.310 3.287 1.00 81.69 89 ALA A O 1
ATOM 672 N N . LEU A 1 90 ? 1.032 20.562 1.465 1.00 80.00 90 LEU A N 1
ATOM 673 C CA . LEU A 1 90 ? 1.443 19.164 1.359 1.00 80.00 90 LEU A CA 1
ATOM 674 C C . LEU A 1 90 ? 2.418 18.767 2.471 1.00 80.00 90 LEU A C 1
ATOM 676 O O . LEU A 1 90 ? 2.316 17.656 2.975 1.00 80.00 90 LEU A O 1
ATOM 680 N N . THR A 1 91 ? 3.317 19.659 2.886 1.00 81.25 91 THR A N 1
ATOM 681 C CA . THR A 1 91 ? 4.242 19.420 4.008 1.00 81.25 91 THR A CA 1
ATOM 682 C C . THR A 1 91 ? 3.553 19.505 5.367 1.00 81.25 91 THR A C 1
ATOM 684 O O . THR A 1 91 ? 3.908 18.758 6.273 1.00 81.25 91 THR A O 1
ATOM 687 N N . LEU A 1 92 ? 2.540 20.365 5.514 1.00 80.12 92 LEU A N 1
ATOM 688 C CA . LEU A 1 92 ? 1.709 20.441 6.721 1.00 80.12 92 LEU A CA 1
ATOM 689 C C . LEU A 1 92 ? 0.686 19.305 6.820 1.00 80.12 92 LEU A C 1
ATOM 691 O O . LEU A 1 92 ? 0.088 19.110 7.880 1.00 80.12 92 LEU A O 1
ATOM 695 N N . ARG A 1 93 ? 0.451 18.565 5.731 1.00 82.12 93 ARG A N 1
ATOM 696 C CA . ARG A 1 93 ? -0.470 17.434 5.741 1.00 82.12 93 ARG A CA 1
ATOM 697 C C . ARG A 1 93 ? 0.090 16.351 6.659 1.00 82.12 93 ARG A C 1
ATOM 699 O O . ARG A 1 93 ? 1.134 15.765 6.385 1.00 82.12 93 ARG A O 1
ATOM 706 N N . THR A 1 94 ? -0.646 16.056 7.725 1.00 86.44 94 THR A N 1
ATOM 707 C CA . THR A 1 94 ? -0.351 14.916 8.590 1.00 86.44 94 THR A CA 1
ATOM 708 C C . THR A 1 94 ? -0.496 13.623 7.800 1.00 86.44 94 THR A C 1
ATOM 710 O O . THR A 1 94 ? -1.381 13.494 6.946 1.00 86.44 94 THR A O 1
ATOM 713 N N . GLU A 1 95 ? 0.387 12.664 8.070 1.00 88.94 95 GLU A N 1
ATOM 714 C CA . GLU A 1 95 ? 0.297 11.346 7.451 1.00 88.94 95 GLU A CA 1
ATOM 715 C C . GLU A 1 95 ? -1.069 10.735 7.762 1.00 88.94 95 GLU A C 1
ATOM 717 O O . GLU A 1 95 ? -1.491 10.688 8.916 1.00 88.94 95 GLU A O 1
ATOM 722 N N . THR A 1 96 ? -1.785 10.321 6.717 1.00 92.12 96 THR A N 1
ATOM 723 C CA . THR A 1 96 ? -3.086 9.668 6.883 1.00 92.12 96 THR A CA 1
ATOM 724 C C . THR A 1 96 ? -2.897 8.169 7.104 1.00 92.12 96 THR A C 1
ATOM 726 O O . THR A 1 96 ? -1.900 7.597 6.658 1.00 92.12 96 THR A O 1
ATOM 729 N N . ASP A 1 97 ? -3.875 7.498 7.715 1.00 92.50 97 ASP A N 1
ATOM 730 C CA . ASP A 1 97 ? -3.834 6.037 7.902 1.00 92.50 97 ASP A CA 1
ATOM 731 C C . ASP A 1 97 ? -3.702 5.278 6.570 1.00 92.50 97 ASP A C 1
ATOM 733 O O . ASP A 1 97 ? -3.051 4.232 6.494 1.00 92.50 97 ASP A O 1
ATOM 737 N N . LEU A 1 98 ? -4.242 5.850 5.488 1.00 94.81 98 LEU A N 1
ATOM 738 C CA . LEU A 1 98 ? -4.072 5.340 4.131 1.00 94.81 98 LEU A CA 1
ATOM 739 C C . LEU A 1 98 ? -2.616 5.449 3.660 1.00 94.81 98 LEU A C 1
ATOM 741 O O . LEU A 1 98 ? -2.098 4.520 3.041 1.00 94.81 98 LEU A O 1
ATOM 745 N N . ASP A 1 99 ? -1.943 6.566 3.944 1.00 95.12 99 ASP A N 1
ATOM 746 C CA . ASP A 1 99 ? -0.528 6.744 3.600 1.00 95.12 99 ASP A CA 1
ATOM 747 C C . ASP A 1 99 ? 0.337 5.722 4.352 1.00 95.12 99 ASP A C 1
ATOM 749 O O . ASP A 1 99 ? 1.241 5.120 3.765 1.00 95.12 99 ASP A O 1
ATOM 753 N N . VAL A 1 100 ? 0.006 5.451 5.619 1.00 95.56 100 VAL A N 1
ATOM 754 C CA . VAL A 1 100 ? 0.642 4.393 6.413 1.00 95.56 100 VAL A CA 1
ATOM 755 C C . VAL A 1 100 ? 0.404 3.014 5.788 1.00 95.56 100 VAL A C 1
ATOM 757 O O . VAL A 1 100 ? 1.355 2.255 5.585 1.00 95.56 100 VAL A O 1
ATOM 760 N N . LEU A 1 101 ? -0.838 2.692 5.413 1.00 96.81 101 LEU A N 1
ATOM 761 C CA . LEU A 1 101 ? -1.168 1.439 4.729 1.00 96.81 101 LEU A CA 1
ATOM 762 C C . LEU A 1 101 ? -0.371 1.282 3.424 1.00 96.81 101 LEU A C 1
ATOM 764 O O . LEU A 1 101 ? 0.168 0.208 3.150 1.00 96.81 101 LEU A O 1
ATOM 768 N N . ILE A 1 102 ? -0.252 2.352 2.633 1.00 97.06 102 ILE A N 1
ATOM 769 C CA . ILE A 1 102 ? 0.532 2.354 1.393 1.00 97.06 102 ILE A CA 1
ATOM 770 C C . ILE A 1 102 ? 2.008 2.079 1.691 1.00 97.06 102 ILE A C 1
ATOM 772 O O . ILE A 1 102 ? 2.598 1.240 1.011 1.00 97.06 102 ILE A O 1
ATOM 776 N N . LYS A 1 103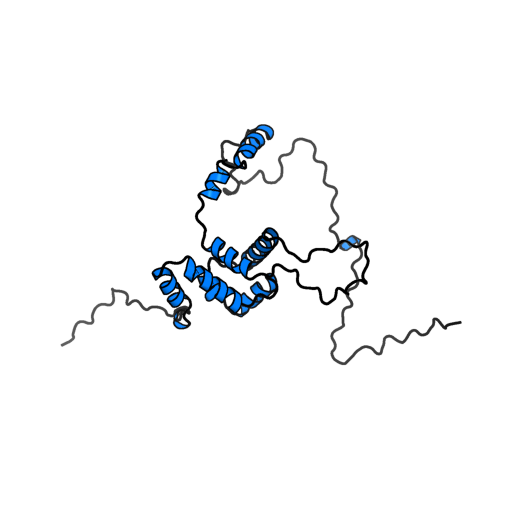 ? 2.602 2.715 2.709 1.00 96.94 103 LYS A N 1
ATOM 777 C CA . LYS A 1 103 ? 3.997 2.458 3.118 1.00 96.94 103 LYS A CA 1
ATOM 778 C C . LYS A 1 103 ? 4.213 0.994 3.505 1.00 96.94 103 LYS A C 1
ATOM 780 O O . LYS A 1 103 ? 5.170 0.370 3.041 1.00 96.94 103 LYS A O 1
ATOM 785 N N . VAL A 1 104 ? 3.305 0.425 4.300 1.00 97.56 104 VAL A N 1
ATOM 786 C CA . VAL A 1 104 ? 3.353 -0.990 4.698 1.00 97.56 104 VAL A CA 1
ATOM 787 C C . VAL A 1 104 ? 3.286 -1.894 3.467 1.00 97.56 104 VAL A C 1
ATOM 789 O O . VAL A 1 104 ? 4.149 -2.755 3.295 1.00 97.56 104 VAL A O 1
ATOM 792 N N . LEU A 1 105 ? 2.330 -1.666 2.562 1.00 97.44 105 LEU A N 1
ATOM 793 C CA . LEU A 1 105 ? 2.205 -2.451 1.332 1.00 97.44 105 LEU A CA 1
ATOM 794 C C . LEU A 1 105 ? 3.440 -2.302 0.435 1.00 97.44 105 LEU A C 1
ATOM 796 O O . LEU A 1 105 ? 3.971 -3.303 -0.040 1.00 97.44 105 LEU A O 1
ATOM 800 N N . MET A 1 106 ? 3.968 -1.092 0.258 1.00 97.56 106 MET A N 1
ATOM 801 C CA . MET A 1 106 ? 5.189 -0.858 -0.518 1.00 97.56 106 MET A CA 1
ATOM 802 C C . MET A 1 106 ? 6.401 -1.609 0.041 1.00 97.56 106 MET A C 1
ATOM 804 O O . MET A 1 106 ? 7.185 -2.140 -0.741 1.00 97.56 106 MET A O 1
ATOM 808 N N . SER A 1 107 ? 6.530 -1.712 1.369 1.00 96.88 107 SER A N 1
ATOM 809 C CA . SER A 1 107 ? 7.618 -2.467 2.013 1.00 96.88 107 SER A CA 1
ATOM 810 C C . SER A 1 107 ? 7.563 -3.977 1.742 1.00 96.88 107 SER A C 1
ATOM 812 O O . SER A 1 107 ? 8.567 -4.674 1.882 1.00 96.88 107 SER A O 1
ATOM 814 N N . THR A 1 108 ? 6.388 -4.481 1.356 1.00 97.06 108 THR A N 1
ATOM 815 C CA . THR A 1 108 ? 6.136 -5.909 1.103 1.00 97.06 108 THR A CA 1
ATOM 816 C C . THR A 1 108 ? 6.196 -6.263 -0.378 1.00 97.06 108 THR A C 1
ATOM 818 O O . THR A 1 108 ? 6.494 -7.402 -0.731 1.00 97.06 108 THR A O 1
ATOM 821 N N . VAL A 1 109 ? 5.920 -5.298 -1.259 1.00 96.69 109 VAL A N 1
ATOM 822 C CA . VAL A 1 109 ? 5.987 -5.491 -2.708 1.00 96.69 109 VAL A CA 1
ATOM 823 C C . VAL A 1 109 ? 7.450 -5.597 -3.129 1.00 96.69 109 VAL A C 1
ATOM 825 O O . VAL A 1 109 ? 8.250 -4.696 -2.862 1.00 96.69 109 VAL A O 1
ATOM 828 N N . SER A 1 110 ? 7.776 -6.683 -3.837 1.00 94.50 110 SER A N 1
ATOM 829 C CA . SER A 1 110 ? 9.120 -6.918 -4.372 1.00 94.50 110 SER A CA 1
ATOM 830 C C . SER A 1 110 ? 9.630 -5.705 -5.155 1.00 94.50 110 SER A C 1
ATOM 832 O O . SER A 1 110 ? 8.912 -5.124 -5.975 1.00 94.50 110 SER A O 1
ATOM 834 N N . SER A 1 111 ? 10.880 -5.325 -4.897 1.00 95.31 111 SER A N 1
ATOM 835 C CA . SER A 1 111 ? 11.616 -4.343 -5.698 1.00 95.31 111 SER A CA 1
ATOM 836 C C . SER A 1 111 ? 12.008 -4.891 -7.065 1.00 95.31 111 SER A C 1
ATOM 838 O O . SER A 1 111 ? 12.342 -4.122 -7.959 1.00 95.31 111 SER A O 1
ATOM 840 N N . GLU A 1 112 ? 11.978 -6.207 -7.238 1.00 93.81 112 GLU A N 1
ATOM 841 C CA . GLU A 1 112 ? 12.365 -6.870 -8.473 1.00 93.81 112 GLU A CA 1
ATOM 842 C C . GLU A 1 112 ? 11.133 -7.236 -9.296 1.00 93.81 112 GLU A C 1
ATOM 844 O O . GLU A 1 112 ? 10.107 -7.686 -8.771 1.00 93.81 112 GLU A O 1
ATOM 849 N N . LYS A 1 113 ? 11.234 -7.051 -10.614 1.00 89.75 113 LYS A N 1
ATOM 850 C CA . LYS A 1 113 ? 10.223 -7.544 -11.550 1.00 89.75 113 LYS A CA 1
ATOM 851 C C . LYS A 1 113 ? 10.200 -9.076 -11.502 1.00 89.75 113 LYS A C 1
ATOM 853 O O . LYS A 1 113 ? 11.270 -9.681 -11.537 1.00 89.75 113 LYS A O 1
ATOM 858 N N . PRO A 1 114 ? 9.013 -9.708 -11.453 1.00 87.25 114 PRO A N 1
ATOM 859 C CA . PRO A 1 114 ? 8.931 -11.158 -11.547 1.00 87.25 114 PRO A CA 1
ATOM 860 C C . PRO A 1 114 ? 9.514 -11.607 -12.890 1.00 87.25 114 PRO A C 1
ATOM 862 O O . PRO A 1 114 ? 9.172 -11.037 -13.927 1.00 87.25 114 PRO A O 1
ATOM 865 N N . GLU A 1 115 ? 10.391 -12.611 -12.868 1.00 85.75 115 GLU A N 1
ATOM 866 C CA . GLU A 1 115 ? 10.922 -13.198 -14.096 1.00 85.75 115 GLU A CA 1
ATOM 867 C C . GLU A 1 115 ? 9.768 -13.831 -14.886 1.00 85.75 115 GLU A C 1
ATOM 869 O O . GLU A 1 115 ? 9.006 -14.657 -14.373 1.00 85.75 115 GLU A O 1
ATOM 874 N N . GLU A 1 116 ? 9.604 -13.429 -16.145 1.00 85.19 116 GLU A N 1
ATOM 875 C CA . GLU A 1 116 ? 8.601 -14.033 -17.008 1.00 85.19 116 GLU A CA 1
ATOM 876 C C . GLU A 1 116 ? 9.076 -15.442 -17.379 1.00 85.19 116 GLU A C 1
ATOM 878 O O . GLU A 1 116 ? 10.015 -15.611 -18.147 1.00 85.19 116 GLU A O 1
ATOM 883 N N . LEU A 1 117 ? 8.412 -16.479 -16.853 1.00 84.94 117 LEU A N 1
ATOM 884 C CA . LEU A 1 117 ? 8.781 -17.889 -17.083 1.00 84.94 117 LEU A CA 1
ATOM 885 C C . LEU A 1 117 ? 8.820 -18.283 -18.572 1.00 84.94 117 LEU A C 1
ATOM 887 O O . LEU A 1 117 ? 9.393 -19.307 -18.934 1.00 84.94 117 LEU A O 1
ATOM 891 N N . ARG A 1 118 ? 8.161 -17.499 -19.433 1.00 84.31 118 ARG A N 1
ATOM 892 C CA . ARG A 1 118 ? 8.134 -17.687 -20.890 1.00 84.31 118 ARG A CA 1
ATOM 893 C C . ARG A 1 118 ? 9.207 -16.884 -21.617 1.00 84.31 118 ARG A C 1
ATOM 895 O O . ARG A 1 118 ? 9.444 -17.135 -22.798 1.00 84.31 118 ARG A O 1
ATOM 902 N N . GLU A 1 119 ? 9.843 -15.930 -20.946 1.00 84.25 119 GLU A N 1
ATOM 903 C CA . GLU A 1 119 ? 10.941 -15.173 -21.518 1.00 84.25 119 GLU A CA 1
ATOM 904 C C . GLU A 1 119 ? 12.207 -16.027 -21.443 1.00 84.25 119 GLU A C 1
ATOM 906 O O . GLU A 1 119 ? 12.928 -16.077 -20.447 1.00 84.25 119 GLU A O 1
ATOM 911 N N . PHE A 1 120 ? 12.475 -16.747 -22.531 1.00 81.81 120 PHE A N 1
ATOM 912 C CA . PHE A 1 120 ? 13.740 -17.446 -22.691 1.00 81.81 120 PHE A CA 1
ATOM 913 C C . PHE A 1 120 ? 14.882 -16.435 -22.585 1.00 81.81 120 PHE A C 1
ATOM 915 O O . PHE A 1 120 ? 14.949 -15.473 -23.361 1.00 81.81 120 PHE A O 1
ATOM 922 N N . ARG A 1 121 ? 15.797 -16.667 -21.633 1.00 80.19 121 ARG A N 1
ATOM 923 C CA . ARG A 1 121 ? 17.022 -15.875 -21.507 1.00 80.19 121 ARG A CA 1
ATOM 924 C C . ARG A 1 121 ? 17.735 -15.909 -22.852 1.00 80.19 121 ARG A C 1
ATOM 926 O O . ARG A 1 121 ? 18.197 -16.956 -23.302 1.00 80.19 121 ARG A O 1
ATOM 933 N N . ARG A 1 122 ? 17.775 -14.757 -23.524 1.00 82.06 122 ARG A N 1
ATOM 934 C CA . ARG A 1 122 ? 18.490 -14.635 -24.796 1.00 82.06 122 ARG A CA 1
ATOM 935 C C . ARG A 1 122 ? 19.965 -14.976 -24.541 1.00 82.06 122 ARG A C 1
ATOM 937 O O . ARG A 1 122 ? 20.464 -14.620 -23.470 1.00 82.06 122 ARG A O 1
ATOM 944 N N . PRO A 1 123 ? 20.655 -15.639 -25.484 1.00 87.12 123 PRO A N 1
ATOM 945 C CA . PRO A 1 123 ? 22.070 -15.945 -25.326 1.00 87.12 123 PRO A CA 1
ATOM 946 C C . PRO A 1 123 ? 22.867 -14.671 -25.031 1.00 87.12 123 PRO A C 1
ATOM 948 O O . PRO A 1 123 ? 22.493 -13.573 -25.461 1.00 87.12 123 PRO A O 1
ATOM 951 N N . PHE A 1 124 ? 23.942 -14.828 -24.259 1.00 88.12 124 PHE A N 1
ATOM 952 C CA . PHE A 1 124 ? 24.788 -13.718 -23.840 1.00 88.12 124 PHE A CA 1
ATOM 953 C C . PHE A 1 124 ? 25.282 -12.925 -25.059 1.00 88.12 124 PHE A C 1
ATOM 955 O O . PHE A 1 124 ? 25.808 -13.495 -26.012 1.00 88.12 124 PHE A O 1
ATOM 962 N N . ASN A 1 125 ? 25.103 -11.604 -25.020 1.00 90.31 125 ASN A N 1
ATOM 963 C CA . ASN A 1 125 ? 25.600 -10.678 -26.031 1.00 90.31 125 ASN A CA 1
ATOM 964 C C . ASN A 1 125 ? 26.266 -9.499 -25.314 1.00 90.31 125 ASN A C 1
ATOM 966 O O . ASN A 1 125 ? 25.583 -8.742 -24.625 1.00 90.31 125 ASN A O 1
ATOM 970 N N . ALA A 1 126 ? 27.580 -9.347 -25.494 1.00 91.00 126 ALA A N 1
ATOM 971 C CA . ALA A 1 126 ? 28.393 -8.323 -24.833 1.00 91.00 126 ALA A CA 1
ATOM 972 C C . ALA A 1 126 ? 27.977 -6.881 -25.180 1.00 91.00 126 ALA A C 1
ATOM 974 O O . ALA A 1 126 ? 28.235 -5.964 -24.407 1.00 91.00 126 ALA A O 1
ATOM 975 N N . HIS A 1 127 ? 27.303 -6.674 -26.315 1.00 90.88 127 HIS A N 1
ATOM 976 C CA . HIS A 1 127 ? 26.807 -5.360 -26.732 1.00 90.88 127 HIS A CA 1
ATOM 977 C C . HIS A 1 127 ? 25.408 -5.040 -26.192 1.00 90.88 127 HIS A C 1
ATOM 979 O O . HIS A 1 127 ? 24.882 -3.957 -26.441 1.00 90.88 127 HIS A O 1
ATOM 985 N N . ARG A 1 128 ? 24.761 -5.973 -25.482 1.00 82.38 128 ARG A N 1
ATOM 986 C CA . ARG A 1 128 ? 23.419 -5.757 -24.942 1.00 82.38 128 ARG A CA 1
ATOM 987 C C . ARG A 1 128 ? 23.521 -5.114 -23.565 1.00 82.38 128 ARG A C 1
ATOM 989 O O . ARG A 1 128 ? 24.096 -5.690 -22.650 1.00 82.38 128 ARG A O 1
ATOM 996 N N . HIS A 1 129 ? 22.913 -3.943 -23.410 1.00 81.69 129 HIS A N 1
ATOM 997 C CA . HIS A 1 129 ? 22.808 -3.302 -22.104 1.00 81.69 129 HIS A CA 1
ATOM 998 C C . HIS A 1 129 ? 22.019 -4.190 -21.137 1.00 81.69 129 HIS A C 1
ATOM 1000 O O . HIS A 1 129 ? 20.936 -4.685 -21.468 1.00 81.69 129 HIS A O 1
ATOM 1006 N N . THR A 1 130 ? 22.569 -4.388 -19.942 1.00 81.38 130 THR A N 1
ATOM 1007 C CA . THR A 1 130 ? 21.914 -5.091 -18.841 1.00 81.38 130 THR A CA 1
ATOM 1008 C C . THR A 1 130 ? 20.690 -4.283 -18.426 1.00 81.38 130 THR A C 1
ATOM 1010 O O . THR A 1 130 ? 20.810 -3.196 -17.866 1.00 81.38 130 THR A O 1
ATOM 1013 N N . ILE A 1 131 ? 19.497 -4.780 -18.746 1.00 81.94 131 ILE A N 1
ATOM 1014 C CA . ILE A 1 131 ? 18.253 -4.153 -18.298 1.00 81.94 131 ILE A CA 1
ATOM 1015 C C . ILE A 1 131 ? 18.153 -4.415 -16.795 1.00 81.94 131 ILE A C 1
ATOM 1017 O O . ILE A 1 131 ? 18.204 -5.567 -16.368 1.00 81.94 131 ILE A O 1
ATOM 1021 N N . SER A 1 132 ? 18.048 -3.361 -15.986 1.00 88.00 132 SER A N 1
ATOM 1022 C CA . SER A 1 132 ? 17.853 -3.521 -14.549 1.00 88.00 132 SER A CA 1
ATOM 1023 C C . SER A 1 132 ? 16.452 -4.077 -14.270 1.00 88.00 132 SER A C 1
ATOM 1025 O O . SER A 1 132 ? 15.437 -3.569 -14.754 1.00 88.00 132 SER A O 1
ATOM 1027 N N . ASN A 1 133 ? 16.390 -5.128 -13.453 1.00 90.31 133 ASN A N 1
ATOM 1028 C CA . ASN A 1 133 ? 15.126 -5.705 -12.982 1.00 90.31 133 ASN A CA 1
ATOM 1029 C C . ASN A 1 133 ? 14.510 -4.911 -11.822 1.00 90.31 133 ASN A C 1
ATOM 1031 O O . ASN A 1 133 ? 13.445 -5.269 -11.324 1.00 90.31 133 ASN A O 1
ATOM 1035 N N . PHE A 1 134 ? 15.166 -3.828 -11.408 1.00 94.94 134 PHE A N 1
ATOM 1036 C CA . PHE A 1 134 ? 14.728 -2.972 -10.320 1.00 94.94 134 PHE A CA 1
ATOM 1037 C C . PHE A 1 134 ? 13.516 -2.128 -10.730 1.00 94.94 134 PHE A C 1
ATOM 1039 O O . PHE A 1 134 ? 13.500 -1.481 -11.781 1.00 94.94 134 PHE A O 1
ATOM 1046 N N . VAL A 1 135 ? 12.490 -2.134 -9.886 1.00 94.25 135 VAL A N 1
ATOM 1047 C CA . VAL A 1 135 ? 11.300 -1.298 -10.009 1.00 94.25 135 VAL A CA 1
ATOM 1048 C C . VAL A 1 135 ? 11.465 -0.098 -9.076 1.00 94.25 135 VAL A C 1
ATOM 1050 O O . VAL A 1 135 ? 11.531 -0.300 -7.863 1.00 94.25 135 VAL A O 1
ATOM 1053 N N . PRO A 1 136 ? 11.498 1.141 -9.601 1.00 95.88 136 PRO A N 1
ATOM 1054 C CA . PRO A 1 136 ? 11.588 2.333 -8.768 1.00 95.88 136 PRO A CA 1
ATOM 1055 C C . PRO A 1 136 ? 10.369 2.469 -7.849 1.00 95.88 136 PRO A C 1
ATOM 1057 O O . PRO A 1 136 ? 9.255 2.049 -8.184 1.00 95.88 136 PRO A O 1
ATOM 1060 N N . ASP A 1 137 ? 10.586 3.095 -6.696 1.00 95.62 137 ASP A N 1
ATOM 1061 C CA . ASP A 1 137 ? 9.602 3.205 -5.616 1.00 95.62 137 ASP A CA 1
ATOM 1062 C C . ASP A 1 137 ? 8.313 3.896 -6.052 1.00 95.62 137 ASP A C 1
ATOM 1064 O O . ASP A 1 137 ? 7.230 3.454 -5.672 1.00 95.62 137 ASP A O 1
ATOM 1068 N N . ASP A 1 138 ? 8.406 4.891 -6.933 1.00 95.56 138 ASP A N 1
ATOM 1069 C CA . ASP A 1 138 ? 7.240 5.595 -7.473 1.00 95.56 138 ASP A CA 1
ATOM 1070 C C . ASP A 1 138 ? 6.317 4.666 -8.266 1.00 95.56 138 ASP A C 1
ATOM 1072 O O . ASP A 1 138 ? 5.093 4.716 -8.121 1.00 95.56 138 ASP A O 1
ATOM 1076 N N . LEU A 1 139 ? 6.886 3.750 -9.057 1.00 95.75 139 LEU A N 1
ATOM 1077 C CA . LEU A 1 139 ? 6.100 2.764 -9.798 1.00 95.75 139 LEU A CA 1
ATOM 1078 C C . LEU A 1 139 ? 5.496 1.715 -8.859 1.00 95.75 139 LEU A C 1
ATOM 1080 O O . LEU A 1 139 ? 4.357 1.290 -9.070 1.00 95.75 139 LEU A O 1
ATOM 1084 N N . ARG A 1 140 ? 6.213 1.325 -7.793 1.00 96.38 140 ARG A N 1
ATOM 1085 C CA . ARG A 1 140 ? 5.661 0.440 -6.751 1.00 96.38 140 ARG A CA 1
ATOM 1086 C C . ARG A 1 140 ? 4.492 1.108 -6.034 1.00 96.38 140 ARG A C 1
ATOM 1088 O O . ARG A 1 140 ? 3.435 0.494 -5.887 1.00 96.38 140 ARG A O 1
ATOM 1095 N N . ARG A 1 141 ? 4.640 2.381 -5.669 1.00 96.88 141 ARG A N 1
ATOM 1096 C CA . ARG A 1 141 ? 3.583 3.195 -5.064 1.00 96.88 141 ARG A CA 1
ATOM 1097 C C . ARG A 1 141 ? 2.368 3.288 -5.977 1.00 96.88 141 ARG A C 1
ATOM 1099 O O . ARG A 1 141 ? 1.251 3.019 -5.543 1.00 96.88 141 ARG A O 1
ATOM 1106 N N . GLN A 1 142 ? 2.578 3.604 -7.253 1.00 97.31 142 GLN A N 1
ATOM 1107 C CA . GLN A 1 142 ? 1.501 3.703 -8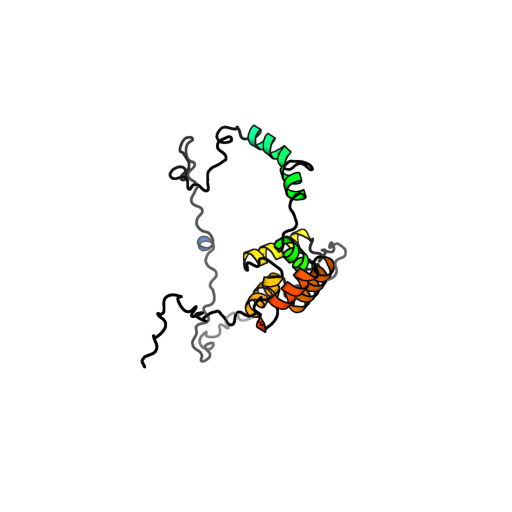.235 1.00 97.31 142 GLN A CA 1
ATOM 1108 C C . GLN A 1 142 ? 0.759 2.370 -8.405 1.00 97.31 142 GLN A C 1
ATOM 1110 O O . GLN A 1 142 ? -0.468 2.358 -8.516 1.00 97.31 142 GLN A O 1
ATOM 1115 N N . LYS A 1 143 ? 1.482 1.243 -8.379 1.00 96.88 143 LYS A N 1
ATOM 1116 C CA . LYS A 1 143 ? 0.894 -0.102 -8.414 1.00 96.88 143 LYS A CA 1
ATOM 1117 C C . LYS A 1 143 ? -0.000 -0.361 -7.198 1.00 96.88 143 LYS A C 1
ATOM 1119 O O . LYS A 1 143 ? -1.125 -0.825 -7.369 1.00 96.88 143 LYS A O 1
ATOM 1124 N N . VAL A 1 144 ? 0.465 -0.016 -5.995 1.00 97.56 144 VAL A N 1
ATOM 1125 C CA . VAL A 1 144 ? -0.323 -0.141 -4.756 1.00 97.56 144 VAL A CA 1
ATOM 112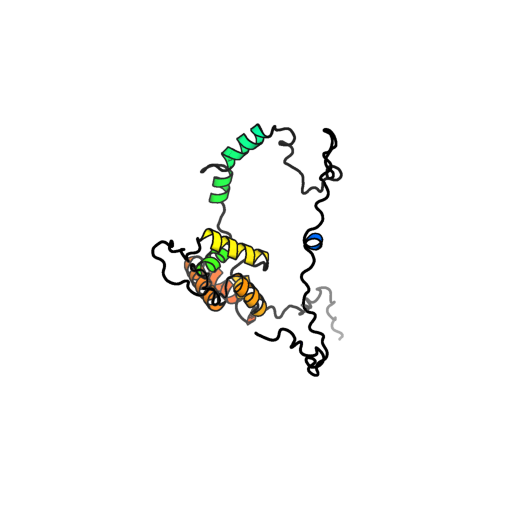6 C C . VAL A 1 144 ? -1.578 0.731 -4.814 1.00 97.56 144 VAL A C 1
ATOM 1128 O O . VAL A 1 144 ? -2.672 0.235 -4.563 1.00 97.56 144 VAL A O 1
ATOM 1131 N N . ILE A 1 145 ? -1.454 1.998 -5.218 1.00 97.12 145 ILE A N 1
ATOM 1132 C CA . ILE A 1 145 ? -2.596 2.920 -5.337 1.00 97.12 145 ILE A CA 1
ATOM 1133 C C . ILE A 1 145 ? -3.617 2.393 -6.348 1.00 97.12 145 ILE A C 1
ATOM 1135 O O . ILE A 1 145 ? -4.818 2.417 -6.086 1.00 97.12 145 ILE A O 1
ATOM 1139 N N . ARG A 1 146 ? -3.157 1.858 -7.485 1.00 97.44 146 ARG A N 1
ATOM 1140 C CA . ARG A 1 146 ? -4.044 1.232 -8.470 1.00 97.44 146 ARG A CA 1
ATOM 1141 C C . ARG A 1 146 ? -4.789 0.044 -7.861 1.00 97.44 146 ARG A C 1
ATOM 1143 O O . ARG A 1 146 ? -6.005 -0.029 -8.007 1.00 97.44 146 ARG A O 1
ATOM 1150 N N . ALA A 1 147 ? -4.105 -0.839 -7.136 1.00 96.88 147 ALA A N 1
ATOM 1151 C CA . ALA A 1 147 ? -4.758 -1.959 -6.459 1.00 96.88 147 ALA A CA 1
ATOM 1152 C C . ALA A 1 147 ? -5.802 -1.488 -5.424 1.00 96.88 147 ALA A C 1
ATOM 1154 O O . ALA A 1 147 ? -6.905 -2.030 -5.379 1.00 96.88 147 ALA A O 1
ATOM 1155 N N . LEU A 1 148 ? -5.496 -0.447 -4.643 1.00 96.19 148 LEU A N 1
ATOM 1156 C CA . LEU A 1 148 ? -6.420 0.125 -3.656 1.00 96.19 148 LEU A CA 1
ATOM 1157 C C . LEU A 1 148 ? -7.613 0.845 -4.299 1.00 96.19 148 LEU A C 1
ATOM 1159 O O . LEU A 1 148 ? -8.704 0.816 -3.741 1.00 96.19 148 LEU A O 1
ATOM 1163 N N . SER A 1 149 ? -7.449 1.426 -5.491 1.00 96.38 149 SER A N 1
ATOM 1164 C CA . SER A 1 149 ? -8.570 2.005 -6.246 1.00 96.38 149 SER A CA 1
ATOM 1165 C C . SER A 1 149 ? -9.584 0.951 -6.707 1.00 96.38 149 SER A C 1
ATOM 1167 O O . SER A 1 149 ? -10.776 1.235 -6.775 1.00 96.38 149 SER A O 1
ATOM 1169 N N . LEU A 1 150 ? -9.127 -0.279 -6.970 1.00 96.81 150 LEU A N 1
ATOM 1170 C CA . LEU A 1 150 ? -9.990 -1.415 -7.313 1.00 96.81 150 LEU A CA 1
ATOM 1171 C C . LEU A 1 150 ? -10.631 -2.043 -6.070 1.00 96.81 150 LEU A C 1
ATOM 1173 O O . LEU A 1 150 ? -11.781 -2.477 -6.103 1.00 96.81 150 LEU A O 1
ATOM 1177 N N . TYR A 1 151 ? -9.885 -2.093 -4.967 1.00 96.19 151 TYR A N 1
ATOM 1178 C CA . TYR A 1 151 ? -10.312 -2.698 -3.712 1.00 96.19 151 TYR A CA 1
ATOM 1179 C C . TYR A 1 151 ? -10.113 -1.698 -2.568 1.00 96.19 151 TYR A C 1
ATOM 1181 O O . TYR A 1 151 ? -9.096 -1.772 -1.875 1.00 96.19 151 TYR A O 1
ATOM 1189 N N . PRO A 1 152 ? -11.084 -0.800 -2.325 1.00 92.88 152 PRO A N 1
ATOM 1190 C CA . PRO A 1 152 ? -10.914 0.282 -1.363 1.00 92.88 152 PRO A CA 1
ATOM 1191 C C . PRO A 1 152 ? -10.735 -0.270 0.054 1.00 92.88 152 PRO A C 1
ATOM 1193 O O . PRO A 1 152 ? -11.603 -0.979 0.571 1.00 92.88 152 PRO A O 1
ATOM 1196 N N . MET A 1 153 ? -9.591 0.038 0.656 1.00 93.44 153 MET A N 1
ATOM 1197 C CA . MET A 1 153 ? -9.271 -0.199 2.064 1.00 93.44 153 MET A CA 1
ATOM 1198 C C . MET A 1 153 ? -8.813 1.134 2.642 1.00 93.44 153 MET A C 1
ATOM 1200 O O . MET A 1 153 ? -8.054 1.842 1.976 1.00 93.44 153 MET A O 1
ATOM 1204 N N . ALA A 1 154 ? -9.296 1.485 3.831 1.00 91.31 154 ALA A N 1
ATOM 1205 C CA . ALA A 1 154 ? -8.971 2.771 4.435 1.00 91.31 154 ALA A CA 1
ATOM 1206 C C . ALA A 1 154 ? -7.670 2.710 5.245 1.00 91.31 154 ALA A C 1
ATOM 1208 O O . ALA A 1 154 ? -6.858 3.628 5.169 1.00 91.31 154 ALA A O 1
ATOM 1209 N N . ASP A 1 155 ? -7.466 1.623 5.991 1.00 94.38 155 ASP A N 1
ATOM 1210 C CA . ASP A 1 155 ? -6.449 1.545 7.036 1.00 94.38 155 ASP A CA 1
ATOM 1211 C C . ASP A 1 155 ? -5.901 0.113 7.254 1.00 94.38 155 ASP A C 1
ATOM 1213 O O . ASP A 1 155 ? -6.227 -0.851 6.549 1.00 94.38 155 ASP A O 1
ATOM 1217 N N . ILE A 1 156 ? -5.024 -0.030 8.253 1.00 95.06 156 ILE A N 1
ATOM 1218 C CA . ILE A 1 156 ? -4.452 -1.323 8.665 1.00 95.06 156 ILE A CA 1
ATOM 1219 C C . ILE A 1 156 ? -5.513 -2.227 9.327 1.00 95.06 156 ILE A C 1
ATOM 1221 O O . ILE A 1 156 ? -5.418 -3.456 9.261 1.00 95.06 156 ILE A O 1
ATOM 1225 N N . TYR A 1 157 ? -6.543 -1.657 9.953 1.00 92.88 157 TYR A N 1
ATOM 1226 C CA . TYR A 1 157 ? -7.599 -2.424 10.616 1.00 92.88 157 TYR A CA 1
ATOM 1227 C C . TYR A 1 157 ? -8.459 -3.172 9.588 1.00 92.88 157 TYR A C 1
ATOM 1229 O O . TYR A 1 157 ? -8.745 -4.363 9.752 1.00 92.88 157 TYR A O 1
ATOM 1237 N N . ASP A 1 158 ? -8.800 -2.508 8.487 1.00 93.00 158 ASP A N 1
ATOM 1238 C CA . ASP A 1 158 ? -9.463 -3.079 7.319 1.00 93.00 158 ASP A CA 1
ATOM 1239 C C . ASP A 1 158 ? -8.615 -4.174 6.676 1.00 93.00 158 ASP A C 1
ATOM 1241 O O . ASP A 1 158 ? -9.135 -5.236 6.320 1.00 93.00 158 ASP A O 1
ATOM 1245 N N . LEU A 1 159 ? -7.301 -3.952 6.567 1.00 94.31 159 LEU A N 1
ATOM 1246 C CA . LEU A 1 159 ? -6.359 -4.951 6.064 1.00 94.31 159 LEU A CA 1
ATOM 1247 C C . LEU A 1 159 ? -6.379 -6.228 6.921 1.00 94.31 159 LEU A C 1
ATOM 1249 O O . LEU A 1 159 ? -6.391 -7.341 6.384 1.00 94.31 159 LEU A O 1
ATOM 1253 N N . ALA A 1 160 ? -6.410 -6.083 8.244 1.00 93.00 160 ALA A N 1
ATOM 1254 C CA . ALA A 1 160 ? -6.437 -7.204 9.175 1.00 93.00 160 ALA A CA 1
ATOM 1255 C C . ALA A 1 160 ? -7.783 -7.951 9.168 1.00 93.00 160 ALA A C 1
ATOM 1257 O O . ALA A 1 160 ? -7.828 -9.171 9.331 1.00 93.00 160 ALA A O 1
ATOM 1258 N N . ARG A 1 161 ? -8.885 -7.233 8.925 1.00 90.50 161 ARG A N 1
ATOM 1259 C CA . ARG A 1 161 ? -10.241 -7.793 8.778 1.00 90.50 161 ARG A CA 1
ATOM 1260 C C . ARG A 1 161 ? -10.533 -8.316 7.370 1.00 90.50 161 ARG A C 1
ATOM 1262 O O . ARG A 1 161 ? -11.602 -8.889 7.136 1.00 90.50 161 ARG A O 1
ATOM 1269 N N . CYS A 1 162 ? -9.616 -8.114 6.428 1.00 92.94 162 CYS A N 1
ATOM 1270 C CA . CYS A 1 162 ? -9.812 -8.459 5.031 1.00 92.94 162 CYS A CA 1
ATOM 1271 C C . CYS A 1 162 ? -10.079 -9.963 4.870 1.00 92.94 162 CYS A C 1
ATOM 1273 O O . CYS A 1 162 ? -9.366 -10.815 5.401 1.00 92.94 162 CYS A O 1
ATOM 1275 N N . SER A 1 163 ? -11.133 -10.308 4.124 1.00 93.38 163 SER A N 1
ATOM 1276 C CA . SER A 1 163 ? -11.449 -11.711 3.861 1.00 93.38 163 SER A CA 1
ATOM 1277 C C . SER A 1 163 ? -10.367 -12.344 2.976 1.00 93.38 163 SER A C 1
ATOM 1279 O O . SER A 1 163 ? -9.849 -11.682 2.074 1.00 93.38 163 SER A O 1
ATOM 1281 N N . PRO A 1 164 ? -10.059 -13.644 3.137 1.00 93.62 164 PRO A N 1
ATOM 1282 C CA . PRO A 1 164 ? -8.994 -14.290 2.367 1.00 93.62 164 PRO A CA 1
ATOM 1283 C C . PRO A 1 164 ? -9.272 -14.278 0.857 1.00 93.62 164 PRO A C 1
ATOM 1285 O O . PRO A 1 164 ? -8.352 -14.165 0.052 1.00 93.62 164 PRO A O 1
ATOM 1288 N N . ARG A 1 165 ? -10.551 -14.322 0.454 1.00 96.00 165 ARG A N 1
ATOM 1289 C CA . ARG A 1 165 ? -10.958 -14.195 -0.954 1.00 96.00 165 ARG A CA 1
ATOM 1290 C C . ARG A 1 165 ? -10.658 -12.800 -1.503 1.00 96.00 165 ARG A C 1
ATOM 1292 O O . ARG A 1 165 ? -10.060 -12.685 -2.573 1.00 96.00 165 ARG A O 1
ATOM 1299 N N . ARG A 1 166 ? -11.022 -11.749 -0.761 1.00 95.81 166 ARG A N 1
ATOM 1300 C CA . ARG A 1 166 ? -10.728 -10.362 -1.147 1.00 95.81 166 ARG A CA 1
ATOM 1301 C C . ARG A 1 166 ? -9.220 -10.130 -1.198 1.00 95.81 166 ARG A C 1
ATOM 1303 O O . ARG A 1 166 ? -8.721 -9.628 -2.202 1.00 95.81 166 ARG A O 1
ATOM 1310 N N . TRP A 1 167 ? -8.495 -10.603 -0.185 1.00 96.75 167 TRP A N 1
ATOM 1311 C CA . TRP A 1 167 ? -7.040 -10.532 -0.160 1.00 96.75 167 TRP A CA 1
ATOM 1312 C C . TRP A 1 167 ? -6.400 -11.258 -1.341 1.00 96.75 167 TRP A C 1
ATOM 1314 O O . TRP A 1 167 ? -5.497 -10.714 -1.953 1.00 96.75 167 TRP A O 1
ATOM 1324 N N . SER A 1 168 ? -6.881 -12.444 -1.723 1.00 97.38 168 SER A N 1
ATOM 1325 C CA . SER A 1 168 ? -6.324 -13.168 -2.875 1.00 97.38 168 SER A CA 1
ATOM 1326 C C . SER A 1 168 ? -6.412 -12.367 -4.180 1.00 97.38 168 SER A C 1
ATOM 1328 O O . SER A 1 168 ? -5.524 -12.468 -5.023 1.00 97.38 168 SER A O 1
ATOM 1330 N N . SER A 1 169 ? -7.440 -11.525 -4.322 1.00 97.62 169 SER A N 1
ATOM 1331 C CA . SER A 1 169 ? -7.599 -10.643 -5.482 1.00 97.62 169 SER A CA 1
ATOM 1332 C C . SER A 1 169 ? -6.619 -9.469 -5.414 1.00 97.62 169 SER A C 1
ATOM 1334 O O . SER A 1 169 ? -5.908 -9.212 -6.379 1.00 97.62 169 SER A O 1
ATOM 1336 N N . ILE A 1 170 ? -6.492 -8.834 -4.245 1.00 97.44 170 ILE A N 1
ATOM 1337 C CA . ILE A 1 170 ? -5.519 -7.754 -4.001 1.00 97.44 170 ILE A CA 1
ATOM 1338 C C . ILE A 1 170 ? -4.080 -8.259 -4.189 1.00 97.44 170 ILE A C 1
ATOM 1340 O O . ILE A 1 170 ? -3.270 -7.630 -4.861 1.00 97.44 170 ILE A O 1
ATOM 1344 N N . SER A 1 171 ? -3.772 -9.430 -3.637 1.00 97.00 171 SER A N 1
ATOM 1345 C CA . SER A 1 171 ? -2.474 -10.093 -3.728 1.00 97.00 171 SER A CA 1
ATOM 1346 C C . SER A 1 171 ? -2.067 -10.308 -5.182 1.00 97.00 171 SER A C 1
ATOM 1348 O O . SER A 1 171 ? -0.941 -9.975 -5.545 1.00 97.00 171 SER A O 1
ATOM 1350 N N . ARG A 1 172 ? -2.984 -10.773 -6.044 1.00 96.25 172 ARG A N 1
ATOM 1351 C CA . ARG A 1 172 ? -2.727 -10.927 -7.487 1.00 96.25 172 ARG A CA 1
ATOM 1352 C C . ARG A 1 172 ? -2.340 -9.606 -8.146 1.00 96.25 172 ARG A C 1
ATOM 1354 O O . ARG A 1 172 ? -1.330 -9.574 -8.843 1.00 96.25 172 ARG A O 1
ATOM 1361 N N . GLU A 1 173 ? -3.063 -8.524 -7.860 1.00 96.12 173 GLU A N 1
ATOM 1362 C CA . GLU A 1 173 ? -2.726 -7.187 -8.374 1.00 96.12 173 GLU A CA 1
ATOM 1363 C C . GLU A 1 173 ? -1.354 -6.706 -7.882 1.00 96.12 173 GLU A C 1
ATOM 1365 O O . GLU A 1 173 ? -0.591 -6.097 -8.631 1.00 96.12 173 GLU A O 1
ATOM 1370 N N . LEU A 1 174 ? -0.990 -7.023 -6.635 1.00 96.06 174 LEU A N 1
ATOM 1371 C CA . LEU A 1 174 ? 0.291 -6.640 -6.037 1.00 96.06 174 LEU A CA 1
ATOM 1372 C C . LEU A 1 174 ? 1.471 -7.524 -6.473 1.00 96.06 174 LEU A C 1
ATOM 1374 O O . LEU A 1 174 ? 2.622 -7.124 -6.291 1.00 96.06 174 LEU A O 1
ATOM 1378 N N . GLY A 1 175 ? 1.227 -8.649 -7.151 1.00 94.50 175 GLY A N 1
ATOM 1379 C CA . GLY A 1 175 ? 2.266 -9.578 -7.618 1.00 94.50 175 GLY A CA 1
ATOM 1380 C C . GLY A 1 175 ? 2.470 -10.804 -6.724 1.00 94.50 175 GLY A C 1
ATOM 1381 O O . GLY A 1 175 ? 3.579 -11.315 -6.643 1.00 94.50 175 GLY A O 1
ATOM 1382 N N . GLY A 1 176 ? 1.418 -11.271 -6.053 1.00 95.25 176 GLY A N 1
ATOM 1383 C CA . GLY A 1 176 ? 1.423 -12.495 -5.248 1.00 95.25 176 GLY A CA 1
ATOM 1384 C C . GLY A 1 176 ? 1.857 -12.306 -3.795 1.00 95.25 176 GLY A C 1
ATOM 1385 O O . GLY A 1 176 ? 2.331 -13.254 -3.177 1.00 95.25 176 GLY A O 1
ATOM 1386 N N . VAL A 1 177 ? 1.708 -11.105 -3.230 1.00 96.50 177 VAL A N 1
ATOM 1387 C CA . VAL A 1 177 ? 2.132 -10.826 -1.848 1.00 96.50 177 VAL A CA 1
ATOM 1388 C C . VAL A 1 177 ? 1.283 -11.618 -0.842 1.00 96.50 177 VAL A C 1
ATOM 1390 O O . VAL A 1 177 ? 0.047 -11.603 -0.899 1.00 96.50 177 VAL A O 1
ATOM 1393 N N . SER A 1 178 ? 1.936 -12.306 0.096 1.00 97.06 178 SER A N 1
ATOM 1394 C CA . SER A 1 178 ? 1.272 -13.069 1.159 1.00 97.06 178 SER A CA 1
ATOM 1395 C C . SER A 1 178 ? 0.666 -12.145 2.216 1.00 97.06 178 SER A C 1
ATOM 1397 O O . SER A 1 178 ? 1.322 -11.211 2.671 1.00 97.06 178 SER A O 1
ATOM 1399 N N . HIS A 1 179 ? -0.562 -12.434 2.668 1.00 96.69 179 HIS A N 1
ATOM 1400 C CA . HIS A 1 179 ? -1.226 -11.648 3.726 1.00 96.69 179 HIS A CA 1
ATOM 1401 C C . HIS A 1 179 ? -0.395 -11.622 5.005 1.00 96.69 179 HIS A C 1
ATOM 1403 O O . HIS A 1 179 ? -0.261 -10.578 5.631 1.00 96.69 179 HIS A O 1
ATOM 1409 N N . GLY A 1 180 ? 0.212 -12.759 5.355 1.00 96.31 180 GLY A N 1
ATOM 1410 C CA . GLY A 1 180 ? 1.022 -12.888 6.562 1.00 96.31 180 GLY A CA 1
ATOM 1411 C C . GLY A 1 180 ? 2.246 -11.976 6.553 1.00 96.31 180 GLY A C 1
ATOM 1412 O O . GLY A 1 180 ? 2.545 -11.365 7.572 1.00 96.31 180 GLY A O 1
ATOM 1413 N N . ASP A 1 181 ? 2.919 -11.830 5.410 1.00 97.44 181 ASP A N 1
ATOM 1414 C CA . ASP A 1 181 ? 4.090 -10.953 5.303 1.00 97.44 181 ASP A CA 1
ATOM 1415 C C . ASP A 1 181 ? 3.689 -9.482 5.425 1.00 97.44 181 ASP A C 1
ATOM 1417 O O . ASP A 1 181 ? 4.362 -8.718 6.119 1.00 97.44 181 ASP A O 1
ATOM 1421 N N . VAL A 1 182 ? 2.551 -9.099 4.834 1.00 97.44 182 VAL A N 1
ATOM 1422 C CA . VAL A 1 182 ? 2.005 -7.746 5.004 1.00 97.44 182 VAL A CA 1
ATOM 1423 C C . VAL A 1 182 ? 1.620 -7.483 6.450 1.00 97.44 182 VAL A C 1
ATOM 1425 O O . VAL A 1 182 ? 1.989 -6.447 6.993 1.00 97.44 182 VAL A O 1
ATOM 1428 N N . MET A 1 183 ? 0.944 -8.429 7.100 1.00 96.62 183 MET A N 1
ATOM 1429 C CA . MET A 1 183 ? 0.563 -8.294 8.503 1.00 96.62 183 MET A CA 1
ATOM 1430 C C . MET A 1 183 ? 1.778 -8.187 9.424 1.00 96.62 183 MET A C 1
ATOM 1432 O O . MET A 1 183 ? 1.754 -7.366 10.333 1.00 96.62 183 MET A O 1
ATOM 1436 N N . ARG A 1 184 ? 2.862 -8.937 9.180 1.00 97.06 184 ARG A N 1
ATOM 1437 C CA . ARG A 1 184 ? 4.109 -8.779 9.950 1.00 97.06 184 ARG A CA 1
ATOM 1438 C C . ARG A 1 184 ? 4.670 -7.363 9.816 1.00 97.06 184 ARG A C 1
ATOM 1440 O O . ARG A 1 184 ? 4.903 -6.714 10.825 1.00 97.06 184 ARG A O 1
ATOM 1447 N N . ARG A 1 185 ? 4.788 -6.842 8.589 1.00 97.62 185 ARG A N 1
ATOM 1448 C CA . ARG A 1 185 ? 5.267 -5.465 8.356 1.00 97.62 185 ARG A CA 1
ATOM 1449 C C . ARG A 1 185 ? 4.339 -4.405 8.952 1.00 97.62 185 ARG A C 1
ATOM 1451 O O . ARG A 1 185 ? 4.812 -3.378 9.428 1.00 97.62 185 ARG A O 1
ATOM 1458 N N . ALA A 1 186 ? 3.031 -4.652 8.937 1.00 96.38 186 ALA A N 1
ATOM 1459 C CA . ALA A 1 186 ? 2.045 -3.778 9.561 1.00 96.38 186 ALA A CA 1
ATOM 1460 C C . ALA A 1 186 ? 2.214 -3.736 11.086 1.00 96.38 186 ALA A C 1
ATOM 1462 O O . ALA A 1 186 ? 2.179 -2.660 11.677 1.00 96.38 186 ALA A O 1
ATOM 1463 N N . LEU A 1 187 ? 2.430 -4.895 11.714 1.00 95.81 187 LEU A N 1
ATOM 1464 C CA . LEU A 1 187 ? 2.680 -5.004 13.151 1.00 95.81 187 LEU A CA 1
ATOM 1465 C C . LEU A 1 187 ? 3.998 -4.330 13.544 1.00 95.81 187 LEU A C 1
ATOM 1467 O O . LEU A 1 187 ? 3.999 -3.563 14.501 1.00 95.81 187 LEU A O 1
ATOM 1471 N N . ASP A 1 188 ? 5.067 -4.521 12.765 1.00 97.12 188 ASP A N 1
ATOM 1472 C CA . ASP A 1 188 ? 6.348 -3.832 12.975 1.00 97.12 188 ASP A CA 1
ATOM 1473 C C . ASP A 1 188 ? 6.185 -2.303 12.913 1.00 97.12 188 ASP A C 1
ATOM 1475 O O . ASP A 1 188 ? 6.860 -1.559 13.628 1.00 97.12 188 ASP A O 1
ATOM 1479 N N . HIS A 1 189 ? 5.305 -1.813 12.032 1.00 95.62 189 HIS A N 1
ATOM 1480 C CA . HIS A 1 189 ? 4.996 -0.390 11.931 1.00 95.62 189 HIS A CA 1
ATOM 1481 C C . HIS A 1 189 ? 4.188 0.090 13.141 1.00 95.62 189 HIS A C 1
ATOM 1483 O O . HIS A 1 189 ? 4.565 1.076 13.769 1.00 95.62 189 HIS A O 1
ATOM 1489 N N . LEU A 1 190 ? 3.109 -0.614 13.504 1.00 94.94 190 LEU A N 1
ATOM 1490 C CA . LEU A 1 190 ? 2.280 -0.288 14.670 1.00 94.94 190 LEU A CA 1
ATOM 1491 C C . LEU A 1 190 ? 3.086 -0.293 15.971 1.00 94.94 190 LEU A C 1
ATOM 1493 O O . LEU A 1 190 ? 2.863 0.555 16.827 1.00 94.94 190 LEU A O 1
ATOM 1497 N N . GLU A 1 191 ? 4.036 -1.212 16.124 1.00 95.44 191 GLU A N 1
ATOM 1498 C CA . GLU A 1 191 ? 4.918 -1.253 17.290 1.00 95.44 191 GLU A CA 1
ATOM 1499 C C . GLU A 1 191 ? 5.769 0.015 17.420 1.00 95.44 191 GLU A C 1
ATOM 1501 O O . GLU A 1 191 ? 5.961 0.511 18.530 1.00 95.44 191 GLU A O 1
ATOM 1506 N N . LYS A 1 192 ? 6.242 0.558 16.294 1.00 95.44 192 LYS A N 1
ATOM 1507 C CA . LYS A 1 192 ? 7.108 1.742 16.261 1.00 95.44 192 LYS A CA 1
ATOM 1508 C C . LYS A 1 192 ? 6.339 3.052 16.370 1.00 95.44 192 LYS A C 1
ATOM 1510 O O . LYS A 1 192 ? 6.862 3.998 16.949 1.00 95.44 192 LYS A O 1
ATOM 1515 N N . THR A 1 193 ? 5.149 3.134 15.777 1.00 93.62 193 THR A N 1
ATOM 1516 C CA . THR A 1 193 ? 4.443 4.414 15.612 1.00 93.62 193 THR A CA 1
ATOM 1517 C C . THR A 1 193 ? 3.218 4.572 16.500 1.00 93.62 193 THR A C 1
ATOM 1519 O O . THR A 1 193 ? 2.864 5.701 16.823 1.00 93.62 193 THR A O 1
ATOM 1522 N N . ALA A 1 194 ? 2.531 3.485 16.864 1.00 92.44 194 ALA A N 1
ATOM 1523 C CA . ALA A 1 194 ? 1.225 3.571 17.509 1.00 92.44 194 ALA A CA 1
ATOM 1524 C C . ALA A 1 194 ? 1.335 3.628 19.037 1.00 92.44 194 ALA A C 1
ATOM 1526 O O . ALA A 1 194 ? 2.188 2.979 19.658 1.00 92.44 194 ALA A O 1
ATOM 1527 N N . SER A 1 195 ? 0.424 4.371 19.669 1.00 94.94 195 SER A N 1
ATOM 1528 C CA . SER A 1 195 ? 0.366 4.429 21.127 1.00 94.94 195 SER A CA 1
ATOM 1529 C C . SER A 1 195 ? -0.001 3.051 21.715 1.00 94.94 195 SER A C 1
ATOM 1531 O O . SER A 1 195 ? -0.592 2.205 21.034 1.00 94.94 195 SER A O 1
ATOM 1533 N N . PRO A 1 196 ? 0.330 2.763 22.989 1.00 95.00 196 PRO A N 1
ATOM 1534 C CA . PRO A 1 196 ? -0.108 1.527 23.643 1.00 95.00 196 PRO A CA 1
ATOM 1535 C C . PRO A 1 196 ? -1.631 1.320 23.593 1.00 95.00 196 PRO A C 1
ATOM 1537 O O . PRO A 1 196 ? -2.087 0.184 23.468 1.00 95.00 196 PRO A O 1
ATOM 1540 N N . LEU A 1 197 ? -2.403 2.410 23.645 1.00 93.62 197 LEU A N 1
ATOM 1541 C CA . LEU A 1 197 ? -3.861 2.381 23.557 1.00 93.62 197 LEU A CA 1
ATOM 1542 C C . LEU A 1 197 ? -4.329 1.966 22.158 1.00 93.62 197 LEU A C 1
ATOM 1544 O O . LEU A 1 197 ? -5.171 1.078 22.042 1.00 93.62 197 LEU A O 1
ATOM 1548 N N . ASP A 1 198 ? -3.732 2.524 21.105 1.00 90.56 198 ASP A N 1
ATOM 1549 C CA . ASP A 1 198 ? -4.068 2.171 19.719 1.00 90.56 198 ASP A CA 1
ATOM 1550 C C . ASP A 1 198 ? -3.709 0.717 19.411 1.00 90.56 198 ASP A C 1
ATOM 1552 O O . ASP A 1 198 ? -4.468 -0.001 18.764 1.00 90.56 198 ASP A O 1
ATOM 1556 N N . ARG A 1 199 ? -2.583 0.229 19.945 1.00 93.12 199 ARG A N 1
ATOM 1557 C CA . ARG A 1 199 ? -2.207 -1.188 19.834 1.00 93.12 199 ARG A CA 1
ATOM 1558 C C . ARG A 1 199 ? -3.226 -2.096 20.519 1.00 93.12 199 ARG A C 1
ATOM 1560 O O . ARG A 1 199 ? -3.587 -3.132 19.963 1.00 93.12 199 ARG A O 1
ATOM 1567 N N . ALA A 1 200 ? -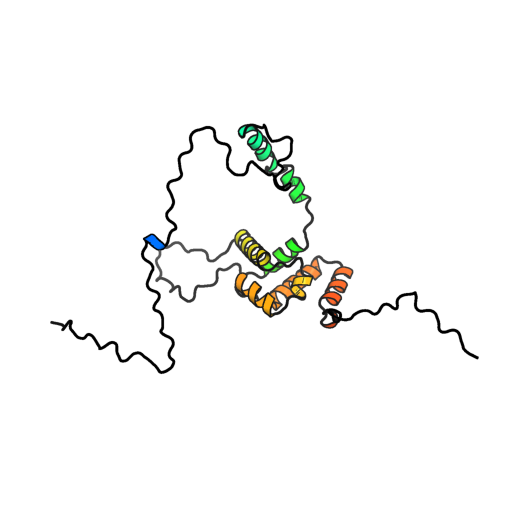3.721 -1.718 21.698 1.00 89.88 200 ALA A N 1
ATOM 1568 C CA . ALA A 1 200 ? -4.788 -2.461 22.365 1.00 89.88 200 ALA A CA 1
ATOM 1569 C C . ALA A 1 200 ? -6.084 -2.449 21.533 1.00 89.88 200 ALA A C 1
ATOM 1571 O O . ALA A 1 200 ? -6.684 -3.505 21.330 1.00 89.88 200 ALA A O 1
ATOM 1572 N N . ALA A 1 201 ? -6.471 -1.290 20.989 1.00 88.88 201 ALA A N 1
ATOM 1573 C CA . ALA A 1 201 ? -7.628 -1.146 20.103 1.00 88.88 201 ALA A CA 1
ATOM 1574 C C . ALA A 1 201 ? -7.491 -1.975 18.812 1.00 88.88 201 ALA A C 1
ATOM 1576 O O . ALA A 1 201 ? -8.455 -2.568 18.331 1.00 88.88 201 ALA A O 1
ATOM 1577 N N . PHE A 1 202 ? -6.281 -2.090 18.272 1.00 91.12 202 PHE A N 1
ATOM 1578 C CA . PHE A 1 202 ? -5.990 -2.967 17.145 1.00 91.12 202 PHE A CA 1
ATOM 1579 C C . PHE A 1 202 ? -6.237 -4.436 17.486 1.00 91.12 202 PHE A C 1
ATOM 1581 O O . PHE A 1 202 ? -6.965 -5.122 16.768 1.00 91.12 202 PHE A O 1
ATOM 1588 N N . TRP A 1 203 ? -5.716 -4.926 18.609 1.00 89.06 203 TRP A N 1
ATOM 1589 C CA . TRP A 1 203 ? -5.930 -6.321 18.999 1.00 89.06 203 TRP A CA 1
ATOM 1590 C C . TRP A 1 203 ? -7.395 -6.643 19.288 1.00 89.06 203 TRP A C 1
ATOM 1592 O O . TRP A 1 203 ? -7.863 -7.728 18.925 1.00 89.06 203 TRP A O 1
ATOM 1602 N N . THR A 1 204 ? -8.145 -5.705 19.872 1.00 86.56 204 THR A N 1
ATOM 1603 C CA . THR A 1 204 ? -9.592 -5.881 20.038 1.00 86.56 204 THR A CA 1
ATOM 1604 C C . THR A 1 204 ? -10.297 -5.901 18.686 1.00 86.56 204 THR A C 1
ATOM 1606 O O . THR A 1 204 ? -11.158 -6.747 18.481 1.00 86.56 204 THR A O 1
ATOM 1609 N N . ALA A 1 205 ? -9.897 -5.056 17.734 1.00 82.12 205 ALA A N 1
ATOM 1610 C CA . ALA A 1 205 ? -10.502 -4.965 16.409 1.00 82.12 205 ALA A CA 1
ATOM 1611 C C . ALA A 1 205 ? -10.220 -6.165 15.486 1.00 82.12 205 ALA A C 1
ATOM 1613 O O . ALA A 1 205 ? -11.079 -6.498 14.662 1.00 82.12 205 ALA A O 1
ATOM 1614 N N . VAL A 1 206 ? -9.037 -6.777 15.591 1.00 85.69 206 VAL A N 1
ATOM 1615 C CA . VAL A 1 206 ? -8.581 -7.903 14.749 1.00 85.69 206 VAL A CA 1
ATOM 1616 C C . VAL A 1 206 ? -9.010 -9.258 15.303 1.00 85.69 206 VAL A C 1
ATOM 1618 O O . VAL A 1 206 ? -9.105 -10.238 14.559 1.00 85.69 206 VAL A O 1
ATOM 1621 N N . GLY A 1 207 ? -9.295 -9.329 16.604 1.00 78.19 207 GLY A N 1
ATOM 1622 C CA . GLY A 1 207 ? -9.652 -10.571 17.270 1.00 78.19 207 GLY A CA 1
ATOM 1623 C C . GLY A 1 207 ? -10.806 -11.308 16.570 1.00 78.19 207 GLY A C 1
ATOM 1624 O O . GLY A 1 207 ? -11.777 -10.688 16.135 1.00 78.19 207 GLY A O 1
ATOM 1625 N N . PRO A 1 208 ? -10.779 -12.653 16.505 1.00 68.50 208 PRO A N 1
ATOM 1626 C CA . PRO A 1 208 ? -11.848 -13.442 15.886 1.00 68.50 208 PRO A CA 1
ATOM 1627 C C . PRO A 1 208 ? -13.224 -13.202 16.529 1.00 68.50 208 PRO A C 1
ATOM 1629 O O . PRO A 1 208 ? -14.242 -13.409 15.873 1.00 68.50 208 PRO A O 1
ATOM 1632 N N . ARG A 1 209 ? -13.245 -12.724 17.784 1.00 58.84 209 ARG A N 1
ATOM 1633 C CA . ARG A 1 209 ? -14.443 -12.313 18.534 1.00 58.84 209 ARG A CA 1
ATOM 1634 C C . ARG A 1 209 ? -15.019 -10.955 18.110 1.00 58.84 209 ARG A C 1
ATOM 1636 O O . ARG A 1 209 ? -16.166 -10.684 18.431 1.00 58.84 209 ARG A O 1
ATOM 1643 N N . ALA A 1 210 ? -14.256 -10.126 17.397 1.00 59.69 210 ALA A N 1
ATOM 1644 C CA . ALA A 1 210 ? -14.694 -8.819 16.903 1.00 59.69 210 ALA A CA 1
ATOM 1645 C C . ALA A 1 210 ? -15.281 -8.860 15.489 1.00 59.69 210 ALA A C 1
ATOM 1647 O O . ALA A 1 210 ? -15.758 -7.842 14.985 1.00 59.69 210 ALA A O 1
ATOM 1648 N N . LYS A 1 211 ? -15.301 -10.036 14.844 1.00 55.38 211 LYS A N 1
ATOM 1649 C CA . LYS A 1 211 ? -16.210 -10.252 13.716 1.00 55.38 211 LYS A CA 1
ATOM 1650 C C . LYS A 1 211 ? -17.605 -9.967 14.248 1.00 55.38 211 LYS A C 1
ATOM 1652 O O . LYS A 1 211 ? -18.033 -10.684 15.144 1.00 55.38 211 LYS A O 1
ATOM 1657 N N . LEU A 1 212 ? -18.263 -8.921 13.736 1.00 52.19 212 LEU A N 1
ATOM 1658 C CA . LEU A 1 212 ? -19.641 -8.582 14.083 1.00 52.19 212 LEU A CA 1
ATOM 1659 C C . LEU A 1 212 ? -20.482 -9.866 14.092 1.00 52.19 212 LEU A C 1
ATOM 1661 O O . LEU A 1 212 ? -20.921 -10.338 13.044 1.00 52.19 212 LEU A O 1
ATOM 1665 N N . ALA A 1 213 ? -20.739 -10.395 15.285 1.00 50.72 213 ALA A N 1
ATOM 1666 C CA . ALA A 1 213 ? -21.830 -11.324 15.530 1.00 50.72 213 ALA A CA 1
ATOM 1667 C C . ALA A 1 213 ? -23.191 -10.608 15.377 1.00 50.72 213 ALA A C 1
ATOM 1669 O O . ALA A 1 213 ? -24.235 -11.247 15.459 1.00 50.72 213 ALA A O 1
ATOM 1670 N N . ASP A 1 214 ? -23.172 -9.296 15.105 1.00 49.75 214 ASP A N 1
ATOM 1671 C CA . ASP A 1 214 ? -24.331 -8.409 15.118 1.00 49.75 214 ASP A CA 1
ATOM 1672 C C . ASP A 1 214 ? -24.815 -7.962 13.731 1.00 49.75 214 ASP A C 1
ATOM 1674 O O . ASP A 1 214 ? -25.717 -7.132 13.637 1.00 49.75 214 ASP A O 1
ATOM 1678 N N . ARG A 1 215 ? -24.318 -8.536 12.623 1.00 45.53 215 ARG A N 1
ATOM 1679 C CA . ARG A 1 215 ? -25.053 -8.434 11.345 1.00 45.53 215 ARG A CA 1
ATOM 1680 C C . ARG A 1 215 ? -26.302 -9.322 11.425 1.00 45.53 215 ARG A C 1
ATOM 1682 O O . ARG A 1 215 ? -26.285 -10.460 10.973 1.00 45.53 215 ARG A O 1
ATOM 1689 N N . GLY A 1 216 ? -27.362 -8.797 12.040 1.00 53.50 216 GLY A N 1
ATOM 1690 C CA . GLY A 1 216 ? -28.672 -9.448 12.155 1.00 53.50 216 GLY A CA 1
ATOM 1691 C C . GLY A 1 216 ? -29.185 -9.659 13.581 1.00 53.50 216 GLY A C 1
ATOM 1692 O O . GLY A 1 216 ? -30.324 -10.093 13.738 1.00 53.50 216 GLY A O 1
ATOM 1693 N N . ARG A 1 217 ? -28.415 -9.320 14.626 1.00 49.75 217 ARG A N 1
ATOM 1694 C CA . ARG A 1 217 ? -29.009 -9.174 15.960 1.00 49.75 217 ARG A CA 1
ATOM 1695 C C . ARG A 1 217 ? -29.796 -7.875 15.982 1.00 49.75 217 ARG A C 1
ATOM 1697 O O . ARG A 1 217 ? -29.237 -6.791 16.107 1.00 49.75 217 ARG A O 1
ATOM 1704 N N . VAL A 1 218 ? -31.110 -8.004 15.842 1.00 56.38 218 VAL A N 1
ATOM 1705 C CA . VAL A 1 218 ? -32.044 -6.975 16.284 1.00 56.38 218 VAL A CA 1
ATOM 1706 C C . VAL A 1 218 ? -31.818 -6.843 17.785 1.00 56.38 218 VAL A C 1
ATOM 1708 O O . VAL A 1 218 ? -32.269 -7.683 18.563 1.00 56.38 218 VAL A O 1
ATOM 1711 N N . CYS A 1 219 ? -31.051 -5.839 18.202 1.00 54.16 219 CYS A N 1
ATOM 1712 C CA . CYS A 1 219 ? -31.058 -5.417 19.590 1.00 54.16 219 CYS A CA 1
ATOM 1713 C C . CYS A 1 219 ? -32.475 -4.918 19.858 1.00 54.16 219 CYS A C 1
ATOM 1715 O O . CYS A 1 219 ? -32.828 -3.800 19.488 1.00 54.16 219 CYS A O 1
ATOM 1717 N N . GLY A 1 220 ? -33.304 -5.781 20.443 1.00 56.59 220 GLY A N 1
ATOM 1718 C CA . GLY A 1 220 ? -34.554 -5.379 21.061 1.00 56.59 220 GLY A CA 1
ATOM 1719 C C . GLY A 1 220 ? -34.212 -4.534 22.276 1.00 56.59 220 GLY A C 1
ATOM 1720 O O . GLY A 1 220 ? -34.281 -5.015 23.402 1.00 56.59 220 GLY A O 1
ATOM 1721 N N . PHE A 1 221 ? -33.775 -3.294 22.051 1.00 68.19 221 PHE A N 1
ATOM 1722 C CA . PHE A 1 221 ? -33.822 -2.282 23.086 1.00 68.19 221 PHE A CA 1
ATOM 1723 C C . PHE A 1 221 ? -35.288 -2.219 23.489 1.00 68.19 221 PHE A C 1
ATOM 1725 O O . PHE A 1 221 ? -36.137 -1.897 22.656 1.00 68.19 221 PHE A O 1
ATOM 1732 N N . ALA A 1 222 ? -35.591 -2.650 24.714 1.00 57.84 222 ALA A N 1
ATOM 1733 C CA . ALA A 1 222 ? -36.929 -2.527 25.256 1.00 57.84 222 ALA A CA 1
ATOM 1734 C C . ALA A 1 222 ? -37.329 -1.060 25.080 1.00 57.84 222 ALA A C 1
ATOM 1736 O O . ALA A 1 222 ? -36.679 -0.173 25.637 1.00 57.84 222 ALA A O 1
ATOM 1737 N N . ALA A 1 223 ? -38.321 -0.805 24.226 1.00 59.59 223 ALA A N 1
ATOM 1738 C CA . ALA A 1 223 ? -38.911 0.515 24.127 1.00 59.59 223 ALA A CA 1
ATOM 1739 C C . ALA A 1 223 ? -39.332 0.893 25.549 1.00 59.59 223 ALA A C 1
ATOM 1741 O O . ALA A 1 223 ? -40.014 0.111 26.213 1.00 59.59 223 ALA A O 1
ATOM 1742 N N . ALA A 1 224 ? -38.883 2.054 26.024 1.00 62.50 224 ALA A N 1
ATOM 1743 C CA . ALA A 1 224 ? -39.088 2.523 27.394 1.00 62.50 224 ALA A CA 1
ATOM 1744 C C . ALA A 1 224 ? -40.574 2.709 27.776 1.00 62.50 224 ALA A C 1
ATOM 1746 O O . ALA A 1 224 ? -40.875 3.070 28.908 1.00 62.50 224 ALA A O 1
ATOM 1747 N N . ASP A 1 225 ? -41.493 2.406 26.857 1.00 62.47 225 ASP A N 1
ATOM 1748 C CA . ASP A 1 225 ? -42.923 2.652 26.971 1.00 62.47 225 ASP A CA 1
ATOM 1749 C C . ASP A 1 225 ? -43.750 1.389 27.251 1.00 62.47 225 ASP A C 1
ATOM 1751 O O . ASP A 1 225 ? -44.976 1.444 27.176 1.00 62.47 225 ASP A O 1
ATOM 1755 N N . SER A 1 226 ? -43.148 0.235 27.575 1.00 56.19 226 SER A N 1
ATOM 1756 C CA . SER A 1 226 ? -43.959 -0.896 28.046 1.00 56.19 226 SER A CA 1
ATOM 1757 C C . SER A 1 226 ? -44.469 -0.598 29.466 1.00 56.19 226 SER A C 1
ATOM 1759 O O . SER A 1 226 ? -43.645 -0.547 30.387 1.00 56.19 226 SER A O 1
ATOM 1761 N N . PRO A 1 227 ? -45.786 -0.405 29.682 1.00 64.31 227 PRO A N 1
ATOM 1762 C CA . PRO A 1 227 ? -46.320 -0.147 31.010 1.00 64.31 227 PRO A CA 1
ATOM 1763 C C . PRO A 1 227 ? -46.018 -1.346 31.908 1.00 64.31 227 PRO A C 1
ATOM 1765 O O . PRO A 1 227 ? -46.295 -2.496 31.559 1.00 64.31 227 PRO A O 1
ATOM 1768 N N . THR A 1 228 ? -45.426 -1.068 33.066 1.00 63.16 228 THR A N 1
ATOM 1769 C CA . THR A 1 228 ? -45.224 -2.041 34.136 1.00 63.16 228 THR A CA 1
ATOM 1770 C C . THR A 1 228 ? -46.555 -2.737 34.435 1.00 63.16 228 THR A C 1
ATOM 1772 O O . THR A 1 228 ? -47.547 -2.048 34.686 1.00 63.16 228 THR A O 1
ATOM 1775 N N . PRO A 1 229 ? -46.627 -4.083 34.408 1.00 58.66 229 PRO A N 1
ATOM 1776 C CA . PRO A 1 229 ? -47.838 -4.781 34.803 1.00 58.66 229 PRO A CA 1
ATOM 1777 C C . PRO A 1 229 ? -48.051 -4.511 36.289 1.00 58.66 229 PRO A C 1
ATOM 1779 O O . PRO A 1 229 ? -47.323 -5.011 37.149 1.00 58.66 229 PRO A O 1
ATOM 1782 N N . SER A 1 230 ? -49.023 -3.648 36.576 1.00 60.28 230 SER A N 1
ATOM 1783 C CA . SER A 1 230 ? -49.496 -3.396 37.922 1.00 60.28 230 SER A CA 1
ATOM 1784 C C . SER A 1 230 ? -49.931 -4.721 38.539 1.00 60.28 230 SER A C 1
ATOM 1786 O O . SER A 1 230 ? -50.672 -5.510 37.947 1.00 60.28 230 SER A O 1
ATOM 1788 N N . GLN A 1 231 ? -49.396 -4.964 39.730 1.00 51.19 231 GLN A N 1
ATOM 1789 C CA . GLN A 1 231 ? -49.729 -6.078 40.601 1.00 51.19 231 GLN A CA 1
ATOM 1790 C C . GLN A 1 231 ? -51.253 -6.210 40.697 1.00 51.19 231 GLN A C 1
ATOM 1792 O O . GLN A 1 231 ? -51.931 -5.309 41.190 1.00 51.19 231 GLN A O 1
ATOM 1797 N N . ARG A 1 232 ? -51.792 -7.333 40.215 1.00 45.56 232 ARG A N 1
ATOM 1798 C CA . ARG A 1 232 ? -53.121 -7.782 40.625 1.00 45.56 232 ARG A CA 1
ATOM 1799 C C . ARG A 1 232 ? -52.944 -8.586 41.908 1.00 45.56 232 ARG A C 1
ATOM 1801 O O . ARG A 1 232 ? -52.278 -9.620 41.886 1.00 45.56 232 ARG A O 1
ATOM 1808 N N . LEU A 1 233 ? -53.470 -8.013 42.989 1.00 54.97 233 LEU A N 1
ATOM 1809 C CA . LEU A 1 233 ? -53.820 -8.690 44.238 1.00 54.97 233 LEU A CA 1
ATOM 1810 C C . LEU A 1 233 ? -54.759 -9.872 43.969 1.00 54.97 233 LEU A C 1
ATOM 1812 O O . LEU A 1 233 ? -55.584 -9.753 43.031 1.00 54.97 233 LEU A O 1
#